Protein AF-A0A371CYY8-F1 (afdb_monomer_lite)

Secondary structure (DSSP, 8-state):
-----------------SS-----HHHHHHHHHHHH--SPPHHHHHHHHHHHHHHHHHHHHHHHHHHHHHHHHHHHHHHHHHHHHHHHHHH-SSS------S-----HHHHHHHHHHHHHHHHHHHHHHS-HHHHHHHHHHHHHHHHHHH-SS-GGGGHHHHHHHHHHHHHHHHHH--S--THHHHHHHHHHHTTS-HHHHHHHHHHHHHHHHHHHHHTSS--------

Foldseek 3Di:
DDDDDDDDDPPPPDDDDPDDPDDPPVVVVVVVVCVVDVDDPPVNVVVVVVVVVVVVVVVVVVVVVVVVVVVVVVVVVVVVVVVVVVCCVVPPPDDDDDDDDDDPPPPPVVVVVVVVVVVVVVVVVVCVCPPPLNVVLVVLVVVLVVQCVVCVPPNVVSVVSVVVSVVSVVVVCVVVPVPDPPVVVVVVVVVVLVPDDPVVNVVVVVVVVVVVVVVVVVVPPDDDDDDDD

Organism: NCBI:txid2498619

Structure (mmCIF, N/CA/C/O backbone):
data_AF-A0A371CYY8-F1
#
_entry.id   AF-A0A371CYY8-F1
#
loop_
_atom_site.group_PDB
_atom_site.id
_atom_site.type_symbol
_atom_site.label_atom_id
_atom_site.label_alt_id
_atom_site.label_comp_id
_atom_site.label_asym_id
_atom_site.label_entity_id
_atom_site.label_seq_id
_atom_site.pdbx_PDB_ins_code
_atom_site.Cartn_x
_atom_site.Cartn_y
_atom_site.Cartn_z
_atom_site.occupancy
_atom_site.B_iso_or_equiv
_atom_site.auth_seq_id
_atom_site.auth_comp_id
_atom_site.auth_asym_id
_atom_site.auth_atom_id
_atom_site.pdbx_PDB_model_num
ATOM 1 N N . MET A 1 1 ? 15.857 -34.984 54.217 1.00 53.41 1 MET A N 1
ATOM 2 C CA . MET A 1 1 ? 14.693 -34.251 53.680 1.00 53.41 1 MET A CA 1
ATOM 3 C C . MET A 1 1 ? 13.498 -35.181 53.782 1.00 53.41 1 MET A C 1
ATOM 5 O O . MET A 1 1 ? 13.541 -36.247 53.184 1.00 53.41 1 MET A O 1
ATOM 9 N N . GLY A 1 2 ? 12.559 -34.869 54.679 1.00 52.47 2 GLY A N 1
ATOM 10 C CA . GLY A 1 2 ? 11.451 -35.740 55.084 1.00 52.47 2 GLY A CA 1
ATOM 11 C C . GLY A 1 2 ? 10.096 -35.253 54.561 1.00 52.47 2 GLY A C 1
ATOM 12 O O . GLY A 1 2 ? 9.926 -34.063 54.313 1.00 52.47 2 GLY A O 1
ATOM 13 N N . ALA A 1 3 ? 9.194 -36.221 54.391 1.00 46.34 3 ALA A N 1
ATOM 14 C CA . ALA A 1 3 ? 7.790 -36.165 53.968 1.00 46.34 3 ALA A CA 1
ATOM 15 C C . ALA A 1 3 ? 6.944 -35.105 54.728 1.00 46.34 3 ALA A C 1
ATOM 17 O O . ALA A 1 3 ? 7.330 -34.677 55.808 1.00 46.34 3 ALA A O 1
ATOM 18 N N . SER A 1 4 ? 5.768 -34.639 54.292 1.00 45.03 4 SER A N 1
ATOM 19 C CA . SER A 1 4 ? 4.639 -35.353 53.678 1.00 45.03 4 SER A CA 1
ATOM 20 C C . SER A 1 4 ? 3.648 -34.349 53.066 1.00 45.03 4 SER A C 1
ATOM 22 O O . SER A 1 4 ? 3.538 -33.221 53.541 1.00 45.03 4 SER A O 1
ATOM 24 N N . GLN A 1 5 ? 2.914 -34.791 52.045 1.00 50.81 5 GLN A N 1
ATOM 25 C CA . GLN A 1 5 ? 1.753 -34.126 51.443 1.00 50.81 5 GLN A CA 1
ATOM 26 C C . GLN A 1 5 ? 0.646 -33.838 52.471 1.00 50.81 5 GLN A C 1
ATOM 28 O O . GLN A 1 5 ? 0.315 -34.705 53.278 1.00 50.81 5 GLN A O 1
ATOM 33 N N . SER A 1 6 ? 0.019 -32.665 52.380 1.00 59.31 6 SER A N 1
ATOM 34 C CA . SER A 1 6 ? -1.231 -32.321 53.063 1.00 59.31 6 SER A CA 1
ATOM 35 C C . SER A 1 6 ? -2.358 -32.172 52.037 1.00 59.31 6 SER A C 1
ATOM 37 O O . SER A 1 6 ? -2.362 -31.259 51.214 1.00 59.31 6 SER A O 1
ATOM 39 N N . SER A 1 7 ? -3.314 -33.099 52.075 1.00 54.66 7 SER A N 1
ATOM 40 C CA . SER A 1 7 ? -4.589 -33.009 51.355 1.00 54.66 7 SER A CA 1
ATOM 41 C C . SER A 1 7 ? -5.520 -32.020 52.075 1.00 54.66 7 SER A C 1
ATOM 43 O O . SER A 1 7 ? -5.547 -32.032 53.308 1.00 54.66 7 SER A O 1
ATOM 45 N N . PRO A 1 8 ? -6.315 -31.196 51.372 1.00 51.94 8 PRO A N 1
ATOM 46 C CA . PRO A 1 8 ? -7.309 -30.350 52.022 1.00 51.94 8 PRO A CA 1
ATOM 47 C C . PRO A 1 8 ? -8.501 -31.205 52.478 1.00 51.94 8 PRO A C 1
ATOM 49 O O . PRO A 1 8 ? -9.217 -31.777 51.657 1.00 51.94 8 PRO A O 1
ATOM 52 N N . GLN A 1 9 ? -8.709 -31.300 53.793 1.00 49.31 9 GLN A N 1
ATOM 53 C CA . GLN A 1 9 ? -9.970 -31.763 54.373 1.00 49.31 9 GLN A CA 1
ATOM 54 C C . GLN A 1 9 ? -11.077 -30.780 53.974 1.00 49.31 9 GLN A C 1
ATOM 56 O O . GLN A 1 9 ? -11.006 -29.590 54.275 1.00 49.31 9 GLN A O 1
ATOM 61 N N . GLN A 1 10 ? -12.088 -31.282 53.270 1.00 53.41 10 GLN A N 1
ATOM 62 C CA . GLN A 1 10 ? -13.348 -30.582 53.061 1.00 53.41 10 GLN A CA 1
ATOM 63 C C . GLN A 1 10 ? -14.126 -30.614 54.382 1.00 53.41 10 GLN A C 1
ATOM 65 O O . GLN A 1 10 ? -14.722 -31.631 54.727 1.00 53.41 10 GLN A O 1
ATOM 70 N N . ASP A 1 11 ? -14.100 -29.514 55.132 1.00 55.66 11 ASP A N 1
ATOM 71 C CA . ASP A 1 11 ? -15.058 -29.281 56.213 1.00 55.66 11 ASP A CA 1
ATOM 72 C C . ASP A 1 11 ? -16.416 -28.926 55.590 1.00 55.66 11 ASP A C 1
ATOM 74 O O . ASP A 1 11 ? -16.719 -27.761 55.320 1.00 55.66 11 ASP A O 1
ATOM 78 N N . GLU A 1 12 ? -17.249 -29.934 55.338 1.00 65.69 12 GLU A N 1
ATOM 79 C CA . GLU A 1 12 ? -18.658 -29.726 55.010 1.00 65.69 12 GLU A CA 1
ATOM 80 C C . GLU A 1 12 ? -19.410 -29.337 56.294 1.00 65.69 12 GLU A C 1
ATOM 82 O O . GLU A 1 12 ? -19.893 -30.173 57.059 1.00 65.69 12 GLU A O 1
ATOM 87 N N . LYS A 1 13 ? -19.463 -28.032 56.581 1.00 62.41 13 LYS A N 1
ATOM 88 C CA . LYS A 1 13 ? -20.271 -27.485 57.678 1.00 62.41 13 LYS A CA 1
ATOM 89 C C . LYS A 1 13 ? -21.754 -27.556 57.320 1.00 62.41 13 LYS A C 1
ATOM 91 O O . LYS A 1 13 ? -22.315 -26.613 56.766 1.00 62.41 13 LYS A O 1
ATOM 96 N N . VAL A 1 14 ? -22.394 -28.663 57.682 1.00 57.59 14 VAL A N 1
ATOM 97 C CA . VAL A 1 14 ? -23.854 -28.791 57.672 1.00 57.59 14 VAL A CA 1
ATOM 98 C C . VAL A 1 14 ? -24.410 -28.054 58.892 1.00 57.59 14 VAL A C 1
ATOM 100 O O . VAL A 1 14 ? -24.335 -28.538 60.019 1.00 57.59 14 VAL A O 1
ATOM 103 N N . PHE A 1 15 ? -24.943 -26.851 58.680 1.00 66.62 15 PHE A N 1
ATOM 104 C CA . PHE A 1 15 ? -25.689 -26.126 59.707 1.00 66.62 15 PHE A CA 1
ATOM 105 C C . PHE A 1 15 ? -27.120 -26.665 59.764 1.00 66.62 15 PHE A C 1
ATOM 107 O O . PHE A 1 15 ? -27.926 -26.394 58.875 1.00 66.62 15 PHE A O 1
ATOM 114 N N . VAL A 1 16 ? -27.434 -27.421 60.815 1.00 69.12 16 VAL A N 1
ATOM 115 C CA . VAL A 1 16 ? -28.812 -27.794 61.151 1.00 69.12 16 VAL A CA 1
ATOM 116 C C . VAL A 1 16 ? -29.368 -26.703 62.073 1.00 69.12 16 VAL A C 1
ATOM 118 O O . VAL A 1 16 ? -28.784 -26.469 63.131 1.00 69.12 16 VAL A O 1
ATOM 121 N N . PRO A 1 17 ? -30.437 -25.981 61.697 1.00 66.44 17 PRO A N 1
ATOM 122 C CA . PRO A 1 17 ? -31.058 -25.023 62.602 1.00 66.44 17 PRO A CA 1
ATOM 123 C C . PRO A 1 17 ? -31.767 -25.764 63.746 1.00 66.44 17 PRO A C 1
ATOM 125 O O . PRO A 1 17 ? -32.609 -26.623 63.505 1.00 66.44 17 PRO A O 1
ATOM 128 N N . ASP A 1 18 ? -31.448 -25.398 64.990 1.00 64.38 18 ASP A N 1
ATOM 129 C CA . ASP A 1 18 ? -31.993 -25.978 66.236 1.00 64.38 18 ASP A CA 1
ATOM 130 C C . ASP A 1 18 ? -33.425 -25.491 66.569 1.00 64.38 18 ASP A C 1
ATOM 132 O O . ASP A 1 18 ? -33.927 -25.664 67.681 1.00 64.38 18 ASP A O 1
ATOM 136 N N . THR A 1 19 ? -34.105 -24.844 65.618 1.00 71.19 19 THR A N 1
ATOM 137 C CA . THR A 1 19 ? -35.468 -24.335 65.784 1.00 71.19 19 THR A CA 1
ATOM 138 C C . THR A 1 19 ? -36.439 -25.129 64.922 1.00 71.19 19 THR A C 1
ATOM 140 O O . THR A 1 19 ? -36.297 -25.222 63.703 1.00 71.19 19 THR A O 1
ATOM 143 N N . SER A 1 20 ? -37.468 -25.696 65.554 1.00 69.38 20 SER A N 1
ATOM 144 C CA . SER A 1 20 ? -38.595 -26.308 64.853 1.00 69.38 20 SER A CA 1
ATOM 145 C C . SER A 1 20 ? -39.341 -25.224 64.071 1.00 69.38 20 SER A C 1
ATOM 147 O O . SER A 1 20 ? -40.144 -24.473 64.630 1.00 69.38 20 SER A O 1
ATOM 149 N N . LEU A 1 21 ? -39.038 -25.101 62.780 1.00 69.25 21 LEU A N 1
ATOM 150 C CA . LEU A 1 21 ? -39.729 -24.199 61.867 1.00 69.25 21 LEU A CA 1
ATOM 151 C C . LEU A 1 21 ? -41.151 -24.731 61.639 1.00 69.25 21 LEU A C 1
ATOM 153 O O . LEU A 1 21 ? -41.388 -25.578 60.781 1.00 69.25 21 LEU A O 1
ATOM 157 N N . HIS A 1 22 ? -42.100 -24.259 62.443 1.00 75.12 22 HIS A N 1
ATOM 158 C CA . HIS A 1 22 ? -43.521 -24.468 62.192 1.00 75.12 22 HIS A CA 1
ATOM 159 C C . HIS A 1 22 ? -43.960 -23.500 61.096 1.00 75.12 22 HIS A C 1
ATOM 161 O O . HIS A 1 22 ? -44.162 -22.311 61.342 1.00 75.12 22 HIS A O 1
ATOM 167 N N . PHE A 1 23 ? -44.071 -24.004 59.872 1.00 79.00 23 PHE A N 1
ATOM 168 C CA . PHE A 1 23 ? -44.691 -23.263 58.781 1.00 79.00 23 PHE A CA 1
ATOM 169 C C . PHE A 1 23 ? -46.207 -23.256 58.982 1.00 79.00 23 PHE A C 1
ATOM 171 O O . PHE A 1 23 ? -46.784 -24.261 59.401 1.00 79.00 23 PHE A O 1
ATOM 178 N N . SER A 1 24 ? -46.854 -22.120 58.715 1.00 85.75 24 SER A N 1
ATOM 179 C CA . SER A 1 24 ? -48.313 -22.060 58.710 1.00 85.75 24 SER A CA 1
ATOM 180 C C . SER A 1 24 ? -48.859 -22.991 57.629 1.00 85.75 24 SER A C 1
ATOM 182 O O . SER A 1 24 ? -48.297 -23.094 56.538 1.00 85.75 24 SER A O 1
ATOM 184 N N . GLU A 1 25 ? -49.966 -23.662 57.938 1.00 83.31 25 GLU A N 1
ATOM 185 C CA . GLU A 1 25 ? -50.635 -24.603 57.034 1.00 83.31 25 GLU A CA 1
ATOM 186 C C . GLU A 1 25 ? -50.968 -23.949 55.683 1.00 83.31 25 GLU A C 1
ATOM 188 O O . GLU A 1 25 ? -50.790 -24.570 54.643 1.00 83.31 25 GLU A O 1
ATOM 193 N N . ASP A 1 26 ? -51.295 -22.653 55.674 1.00 79.00 26 ASP A N 1
ATOM 194 C CA . ASP A 1 26 ? -51.505 -21.868 54.451 1.00 79.00 26 ASP A CA 1
ATOM 195 C C . ASP A 1 26 ? -50.264 -21.771 53.551 1.00 79.00 26 ASP A C 1
ATOM 197 O O . ASP A 1 26 ? -50.379 -21.861 52.331 1.00 79.00 26 ASP A O 1
ATOM 201 N N . VAL A 1 27 ? -49.064 -21.611 54.121 1.00 82.38 27 VAL A N 1
ATOM 202 C CA . VAL A 1 27 ? -47.815 -21.547 53.340 1.00 82.38 27 VAL A CA 1
ATOM 203 C C . VAL A 1 27 ? -47.461 -22.928 52.800 1.00 82.38 27 VAL A C 1
ATOM 205 O O . VAL A 1 27 ? -47.013 -23.051 51.660 1.00 82.38 27 VAL A O 1
ATOM 208 N N . VAL A 1 28 ? -47.700 -23.973 53.596 1.00 86.88 28 VAL A N 1
ATOM 209 C CA . VAL A 1 28 ? -47.520 -25.364 53.166 1.00 86.88 28 VAL A CA 1
ATOM 210 C C . VAL A 1 28 ? -48.483 -25.697 52.023 1.00 86.88 28 VAL A C 1
ATOM 212 O O . VAL A 1 28 ? -48.041 -26.240 51.015 1.00 86.88 28 VAL A O 1
ATOM 215 N N . ASN A 1 29 ? -49.752 -25.298 52.121 1.00 81.31 29 ASN A N 1
ATOM 216 C CA . ASN A 1 29 ? -50.755 -25.498 51.073 1.00 81.31 29 ASN A CA 1
ATOM 217 C C . ASN A 1 29 ? -50.393 -24.740 49.789 1.00 81.31 29 ASN A C 1
ATOM 219 O O . ASN A 1 29 ? -50.390 -25.338 48.719 1.00 81.31 29 ASN A O 1
ATOM 223 N N . GLN A 1 30 ? -49.958 -23.479 49.889 1.00 77.31 30 GLN A N 1
ATOM 224 C CA . GLN A 1 30 ? -49.467 -22.726 48.728 1.00 77.31 30 GLN A CA 1
ATOM 225 C C . GLN A 1 30 ? -48.270 -23.416 48.056 1.00 77.31 30 GLN A C 1
ATOM 227 O O . GLN A 1 30 ? -48.219 -23.515 46.833 1.00 77.31 30 GLN A O 1
ATOM 232 N N . LEU A 1 31 ? -47.306 -23.923 48.829 1.00 76.19 31 LEU A N 1
ATOM 233 C CA . LEU A 1 31 ? -46.146 -24.647 48.294 1.00 76.19 31 LEU A CA 1
ATOM 234 C C . LEU A 1 31 ? -46.538 -25.978 47.630 1.00 76.19 31 LEU A C 1
ATOM 236 O O . LEU A 1 31 ? -45.951 -26.326 46.606 1.00 76.19 31 LEU A O 1
ATOM 240 N N . VAL A 1 32 ? -47.516 -26.703 48.184 1.00 80.88 32 VAL A N 1
ATOM 241 C CA . VAL A 1 32 ? -48.058 -27.947 47.608 1.00 80.88 32 VAL A CA 1
ATOM 242 C C . VAL A 1 32 ? -48.809 -27.658 46.306 1.00 80.88 32 VAL A C 1
ATOM 244 O O . VAL A 1 32 ? -48.556 -28.319 45.298 1.00 80.88 32 VAL A O 1
ATOM 247 N N . ASP A 1 33 ? -49.634 -26.612 46.271 1.00 73.75 33 ASP A N 1
ATOM 248 C CA . ASP A 1 33 ? -50.329 -26.168 45.059 1.00 73.75 33 ASP A CA 1
ATOM 249 C C . ASP A 1 33 ? -49.321 -25.756 43.966 1.00 73.75 33 ASP A C 1
ATOM 251 O O . ASP A 1 33 ? -49.434 -26.177 42.812 1.00 73.75 33 ASP A O 1
ATOM 255 N N . HIS A 1 34 ? -48.253 -25.039 44.337 1.00 66.12 34 HIS A N 1
ATOM 256 C CA . HIS A 1 34 ? -47.147 -24.682 43.439 1.00 66.12 34 HIS A CA 1
ATOM 257 C C . HIS A 1 34 ? -46.268 -25.871 43.006 1.00 66.12 34 HIS A C 1
ATOM 259 O O . HIS A 1 34 ? -45.620 -25.785 41.967 1.00 66.12 34 HIS A O 1
ATOM 265 N N . GLN A 1 35 ? -46.220 -26.977 43.756 1.00 69.94 35 GLN A N 1
ATOM 266 C CA . GLN A 1 35 ? -45.529 -28.202 43.325 1.00 69.94 35 GLN A CA 1
ATOM 267 C C . GLN A 1 35 ? -46.327 -28.986 42.279 1.00 69.94 35 GLN A C 1
ATOM 269 O O . GLN A 1 35 ? -45.735 -29.679 41.452 1.00 69.94 35 GLN A O 1
ATOM 274 N N . THR A 1 36 ? -47.658 -28.885 42.306 1.00 68.50 36 THR A N 1
ATOM 275 C CA . THR A 1 36 ? -48.535 -29.582 41.350 1.00 68.50 36 THR A CA 1
ATOM 276 C C . THR A 1 36 ? -48.700 -28.840 40.022 1.00 68.50 36 THR A C 1
ATOM 278 O O . THR A 1 36 ? -48.974 -29.479 39.006 1.00 68.50 36 THR A O 1
ATOM 281 N N . SER A 1 37 ? -48.464 -27.522 39.998 1.00 60.16 37 SER A N 1
ATOM 282 C CA . SER A 1 37 ? -48.421 -26.713 38.776 1.00 60.16 37 SER A CA 1
ATOM 283 C C . SER A 1 37 ? -46.985 -26.256 38.474 1.00 60.16 37 SER A C 1
ATOM 285 O O . SER A 1 37 ? -46.482 -25.348 39.135 1.00 60.16 37 SER A O 1
ATOM 287 N N . PRO A 1 38 ? -46.300 -26.834 37.468 1.00 63.41 38 PRO A N 1
ATOM 288 C CA . PRO A 1 38 ? -44.926 -26.462 37.113 1.00 63.41 38 PRO A CA 1
ATOM 289 C C . PRO A 1 38 ? -44.806 -25.070 36.463 1.00 63.41 38 PRO A C 1
ATOM 291 O O . PRO A 1 38 ? -43.708 -24.668 36.075 1.00 63.41 38 PRO A O 1
ATOM 294 N N . GLU A 1 39 ? -45.910 -24.335 36.304 1.00 68.75 39 GLU A N 1
ATOM 295 C CA . GLU A 1 39 ? -45.933 -23.050 35.616 1.00 68.75 39 GLU A CA 1
ATOM 296 C C . GLU A 1 39 ? -45.653 -21.898 36.589 1.00 68.75 39 GLU A C 1
ATOM 298 O O . GLU A 1 39 ? -46.360 -21.678 37.575 1.00 68.75 39 GLU A O 1
ATOM 303 N N . ILE A 1 40 ? -44.577 -21.157 36.316 1.00 72.69 40 ILE A N 1
ATOM 304 C CA . ILE A 1 40 ? -44.217 -19.955 37.067 1.00 72.69 40 ILE A CA 1
ATOM 305 C C . ILE A 1 40 ? -45.373 -18.951 36.918 1.00 72.69 40 ILE A C 1
ATOM 307 O O . ILE A 1 40 ? -45.723 -18.610 35.787 1.00 72.69 40 ILE A O 1
ATOM 311 N N . PRO A 1 41 ? -45.964 -18.433 38.012 1.00 80.31 41 PRO A N 1
ATOM 312 C CA . PRO A 1 41 ? -47.035 -17.449 37.908 1.00 80.31 41 PRO A CA 1
ATOM 313 C C . PRO A 1 41 ? -46.546 -16.220 37.131 1.00 80.31 41 PRO A C 1
ATOM 315 O O . PRO A 1 41 ? -45.448 -15.717 37.378 1.00 80.31 41 PRO A O 1
ATOM 318 N N . HIS A 1 42 ? -47.365 -15.727 36.200 1.00 85.38 42 HIS A N 1
ATOM 319 C CA . HIS A 1 42 ? -47.004 -14.673 35.241 1.00 85.38 42 HIS A CA 1
ATOM 320 C C . HIS A 1 42 ? -46.373 -13.426 35.892 1.00 85.38 42 HIS A C 1
ATOM 322 O O . HIS A 1 42 ? -45.401 -12.876 35.382 1.00 85.38 42 HIS A O 1
ATOM 328 N N . GLU A 1 43 ? -46.859 -13.008 37.062 1.00 85.25 43 GLU A N 1
ATOM 329 C CA . GLU A 1 43 ? -46.299 -11.881 37.821 1.00 85.25 43 GLU A CA 1
ATOM 330 C C . GLU A 1 43 ? -44.834 -12.111 38.241 1.00 85.25 43 GLU A C 1
ATOM 332 O O . GLU A 1 43 ? -43.985 -11.222 38.135 1.00 85.25 43 GLU A O 1
ATOM 337 N N . ARG A 1 44 ? -44.495 -13.342 38.639 1.00 85.00 44 ARG A N 1
ATOM 338 C CA . ARG A 1 44 ? -43.120 -13.728 38.971 1.00 85.00 44 ARG A CA 1
ATOM 339 C C . ARG A 1 44 ? -42.232 -13.742 37.728 1.00 85.00 44 ARG A C 1
ATOM 341 O O . ARG A 1 44 ? -41.079 -13.336 37.805 1.00 85.00 44 ARG A O 1
ATOM 348 N N . GLN A 1 45 ? -42.766 -14.141 36.577 1.00 91.00 45 GLN A N 1
ATOM 349 C CA . GLN A 1 45 ? -42.016 -14.085 35.322 1.00 91.00 45 GLN A CA 1
ATOM 350 C C . GLN A 1 45 ? -41.682 -12.638 34.930 1.00 91.00 45 GLN A C 1
ATOM 352 O O . GLN A 1 45 ? -40.538 -12.344 34.594 1.00 91.00 45 GLN A O 1
ATOM 357 N N . LEU A 1 46 ? -42.636 -11.708 35.061 1.00 93.44 46 LEU A N 1
ATOM 358 C CA . LEU A 1 46 ? -42.407 -10.289 34.760 1.00 93.44 46 LEU A CA 1
ATOM 359 C C . LEU A 1 46 ? -41.345 -9.653 35.665 1.00 93.44 46 LEU A C 1
ATOM 361 O O . LEU A 1 46 ? -40.519 -8.870 35.192 1.00 93.44 46 LEU A O 1
ATOM 365 N N . THR A 1 47 ? -41.351 -9.984 36.958 1.00 94.56 47 THR A N 1
ATOM 366 C CA . THR A 1 47 ? -40.342 -9.476 37.905 1.00 94.56 47 THR A CA 1
ATOM 367 C C . THR A 1 47 ? -38.948 -10.023 37.594 1.00 94.56 47 THR A C 1
ATOM 369 O O . THR A 1 47 ? -37.976 -9.264 37.608 1.00 94.56 47 THR A O 1
ATOM 372 N N . ILE A 1 48 ? -38.846 -11.306 37.233 1.00 94.75 48 ILE A N 1
ATOM 373 C CA . ILE A 1 48 ? -37.593 -11.928 36.787 1.00 94.75 48 ILE A CA 1
ATOM 374 C C . ILE A 1 48 ? -37.098 -11.271 35.494 1.00 94.75 48 ILE A C 1
ATOM 376 O O . ILE A 1 48 ? -35.941 -10.857 35.431 1.00 94.75 48 ILE A O 1
ATOM 380 N N . ASP A 1 49 ? -37.960 -11.102 34.492 1.00 96.06 49 ASP A N 1
ATOM 381 C CA . ASP A 1 49 ? -37.598 -10.484 33.215 1.00 96.06 49 ASP A CA 1
ATOM 382 C C . ASP A 1 49 ? -37.142 -9.028 33.392 1.00 96.06 49 ASP A C 1
ATOM 384 O O . ASP A 1 49 ? -36.178 -8.594 32.757 1.00 96.06 49 ASP A O 1
ATOM 388 N N . ALA A 1 50 ? -37.793 -8.268 34.277 1.00 96.56 50 ALA A N 1
ATOM 389 C CA . ALA A 1 50 ? -37.387 -6.905 34.611 1.00 96.56 50 ALA A CA 1
ATOM 390 C C . ALA A 1 50 ? -35.992 -6.872 35.256 1.00 96.56 50 ALA A C 1
ATOM 392 O O . ALA A 1 50 ? -35.139 -6.086 34.838 1.00 96.56 50 ALA A O 1
ATOM 393 N N . HIS A 1 51 ? -35.728 -7.768 36.211 1.00 97.19 51 HIS A N 1
ATOM 394 C CA . HIS A 1 51 ? -34.420 -7.889 36.852 1.00 97.19 51 HIS A CA 1
ATOM 395 C C . HIS A 1 51 ? -33.327 -8.327 35.861 1.00 97.19 51 HIS A C 1
ATOM 397 O O . HIS A 1 51 ? -32.222 -7.781 35.866 1.00 97.19 51 HIS A O 1
ATOM 403 N N . ILE A 1 52 ? -33.635 -9.269 34.963 1.00 97.44 52 ILE A N 1
ATOM 404 C CA . ILE A 1 52 ? -32.720 -9.704 33.901 1.00 97.44 52 ILE A CA 1
ATOM 405 C C . ILE A 1 52 ? -32.387 -8.527 32.980 1.00 97.44 52 ILE A C 1
ATOM 407 O O . ILE A 1 52 ? -31.211 -8.264 32.737 1.00 97.44 52 ILE A O 1
ATOM 411 N N . ARG A 1 53 ? -33.391 -7.772 32.514 1.00 97.56 53 ARG A N 1
ATOM 412 C CA . ARG A 1 53 ? -33.176 -6.584 31.670 1.00 97.56 53 ARG A CA 1
ATOM 413 C C . ARG A 1 53 ? -32.318 -5.535 32.372 1.00 97.56 53 ARG A C 1
ATOM 415 O O . ARG A 1 53 ? -31.392 -5.018 31.755 1.00 97.56 53 ARG A O 1
ATOM 422 N N . GLN A 1 54 ? -32.575 -5.262 33.650 1.00 98.06 54 GLN A N 1
ATOM 423 C CA . GLN A 1 54 ? -31.784 -4.314 34.437 1.00 98.06 54 GLN A CA 1
ATOM 424 C C . GLN A 1 54 ? -30.317 -4.753 34.549 1.00 98.06 54 GLN A C 1
ATOM 426 O O . GLN A 1 54 ? -29.404 -3.945 34.354 1.00 98.06 54 GLN A O 1
ATOM 431 N N . ARG A 1 55 ? -30.074 -6.038 34.830 1.00 98.06 55 ARG A N 1
ATOM 432 C CA . ARG A 1 55 ? -28.715 -6.580 34.909 1.00 98.06 55 ARG A CA 1
ATOM 433 C C . ARG A 1 55 ? -28.007 -6.500 33.562 1.00 98.06 55 ARG A C 1
ATOM 435 O O . ARG A 1 55 ? -26.877 -6.034 33.515 1.00 98.06 55 ARG A O 1
ATOM 442 N N . ILE A 1 56 ? -28.684 -6.871 32.476 1.00 98.31 56 ILE A N 1
ATOM 443 C CA . ILE A 1 56 ? -28.140 -6.756 31.117 1.00 98.31 56 ILE A CA 1
ATOM 444 C C . ILE A 1 56 ? -27.774 -5.303 30.805 1.00 98.31 56 ILE A C 1
ATOM 446 O O . ILE A 1 56 ? -26.686 -5.054 30.308 1.00 98.31 56 ILE A O 1
ATOM 450 N N . GLN A 1 57 ? -28.635 -4.335 31.126 1.00 97.94 57 GLN A N 1
ATOM 451 C CA . GLN A 1 57 ? -28.348 -2.915 30.890 1.00 97.94 57 GLN A CA 1
ATOM 452 C C . GLN A 1 57 ? -27.134 -2.428 31.685 1.00 97.94 57 GLN A C 1
ATOM 454 O O . GLN A 1 57 ? -26.307 -1.688 31.157 1.00 97.94 57 GLN A O 1
ATOM 459 N N . THR A 1 58 ? -27.004 -2.877 32.933 1.00 98.25 58 THR A N 1
ATOM 460 C CA . THR A 1 58 ? -25.868 -2.520 33.788 1.00 98.25 58 THR A CA 1
ATOM 461 C C . THR A 1 58 ? -24.572 -3.109 33.231 1.00 98.25 58 THR A C 1
ATOM 463 O O . THR A 1 58 ? -23.600 -2.377 33.054 1.00 98.25 58 THR A O 1
ATOM 466 N N . GLU A 1 59 ? -24.567 -4.392 32.862 1.00 98.12 59 GLU A N 1
ATOM 467 C CA . GLU A 1 59 ? -23.396 -5.035 32.253 1.00 98.12 59 GLU A CA 1
ATOM 468 C C . GLU A 1 59 ? -23.055 -4.434 30.880 1.00 98.12 59 GLU A C 1
ATOM 470 O O . GLU A 1 59 ? -21.885 -4.210 30.590 1.00 98.12 59 GLU A O 1
ATOM 475 N N . LEU A 1 60 ? -24.048 -4.084 30.054 1.00 98.31 60 LEU A N 1
ATOM 476 C CA . LEU A 1 60 ? -23.816 -3.394 28.780 1.00 98.31 60 LEU A CA 1
ATOM 477 C C . LEU A 1 60 ? -23.157 -2.028 28.984 1.00 98.31 60 LEU A C 1
ATOM 479 O O . LEU A 1 60 ? -22.193 -1.712 28.291 1.00 98.31 60 LEU A O 1
ATOM 483 N N . SER A 1 61 ? -23.644 -1.233 29.942 1.00 97.62 61 SER A N 1
ATOM 484 C CA . SER A 1 61 ? -23.043 0.070 30.248 1.00 97.62 61 SER A CA 1
ATOM 485 C C . SER A 1 61 ? -21.597 -0.073 30.731 1.00 97.62 61 SER A C 1
ATOM 487 O O . SER A 1 61 ? -20.719 0.673 30.302 1.00 97.62 61 SER A O 1
ATOM 489 N N . ARG A 1 62 ? -21.323 -1.097 31.547 1.00 98.06 62 ARG A N 1
ATOM 490 C CA . ARG A 1 62 ? -19.976 -1.420 32.011 1.00 98.06 62 ARG A CA 1
ATOM 491 C C . ARG A 1 62 ? -19.058 -1.806 30.848 1.00 98.06 62 ARG A C 1
ATOM 493 O O . ARG A 1 62 ? -17.970 -1.247 30.742 1.00 98.06 62 ARG A O 1
ATOM 500 N N . LEU A 1 63 ? -19.494 -2.699 29.959 1.00 98.12 63 LEU A N 1
ATOM 501 C CA . LEU A 1 63 ? -18.701 -3.111 28.796 1.00 98.12 63 LEU A CA 1
ATOM 502 C C . LEU A 1 63 ? -18.385 -1.935 27.870 1.00 98.12 63 LEU A C 1
ATOM 504 O O . LEU A 1 63 ? -17.252 -1.815 27.425 1.00 98.12 63 LEU A O 1
ATOM 508 N N . GLN A 1 64 ? -19.335 -1.024 27.644 1.00 98.00 64 GLN A N 1
ATOM 509 C CA . GLN A 1 64 ? -19.084 0.185 26.852 1.00 98.00 64 GLN A CA 1
ATOM 510 C C . GLN A 1 64 ? -17.982 1.061 27.465 1.00 98.00 64 GLN A C 1
ATOM 512 O O . GLN A 1 64 ? -17.114 1.545 26.745 1.00 98.00 64 GLN A O 1
ATOM 517 N N . THR A 1 65 ? -17.971 1.231 28.793 1.00 98.12 65 THR A N 1
ATOM 518 C CA . THR A 1 65 ? -16.897 1.986 29.464 1.00 98.12 65 THR A CA 1
ATOM 519 C C . THR A 1 65 ? -15.543 1.276 29.409 1.00 98.12 65 THR A C 1
ATOM 521 O O . THR A 1 65 ? -14.511 1.932 29.278 1.00 98.12 65 THR A O 1
ATOM 524 N N . GLU A 1 66 ? -15.528 -0.058 29.485 1.00 98.12 66 GLU A N 1
ATOM 525 C CA . GLU A 1 66 ? -14.303 -0.848 29.349 1.00 98.12 66 GLU A CA 1
ATOM 526 C C . GLU A 1 66 ? -13.763 -0.791 27.908 1.00 98.12 66 GLU A C 1
ATOM 528 O O . GLU A 1 66 ? -12.556 -0.631 27.728 1.00 98.12 66 GLU A O 1
ATOM 533 N N . GLU A 1 67 ? -14.632 -0.842 26.890 1.00 97.81 67 GLU A N 1
ATOM 534 C CA . GLU A 1 67 ? -14.249 -0.682 25.481 1.00 97.81 67 GLU A CA 1
ATOM 535 C C . GLU A 1 67 ? -13.655 0.698 25.198 1.00 97.81 67 GLU A C 1
ATOM 537 O O . GLU A 1 67 ? -12.613 0.780 24.550 1.00 97.81 67 GLU A O 1
ATOM 542 N N . GLU A 1 68 ? -14.270 1.769 25.706 1.00 97.88 68 GLU A N 1
ATOM 543 C CA . GLU A 1 68 ? -13.743 3.127 25.532 1.00 97.88 68 GLU A CA 1
ATOM 544 C C . GLU A 1 68 ? -12.359 3.265 26.176 1.00 97.88 68 GLU A C 1
ATOM 546 O O . GLU A 1 68 ? -11.418 3.740 25.547 1.00 97.88 68 GLU A O 1
ATOM 551 N N . ARG A 1 69 ? -12.183 2.723 27.389 1.00 97.94 69 ARG A N 1
ATOM 552 C CA . ARG A 1 69 ? -10.883 2.710 28.074 1.00 97.94 69 ARG A CA 1
ATOM 553 C C . ARG A 1 69 ? -9.808 1.984 27.261 1.00 97.94 69 ARG A C 1
ATOM 555 O O . ARG A 1 69 ? -8.665 2.433 27.215 1.00 97.94 69 ARG A O 1
ATOM 562 N N . VAL A 1 70 ? -10.160 0.853 26.649 1.00 98.12 70 VAL A N 1
ATOM 563 C CA . VAL A 1 70 ? -9.241 0.083 25.798 1.00 98.12 70 VAL A CA 1
ATOM 564 C C . VAL A 1 70 ? -8.924 0.846 24.513 1.00 98.12 70 VAL A C 1
ATOM 566 O O . VAL A 1 70 ? -7.768 0.856 24.098 1.00 98.12 70 VAL A O 1
ATOM 569 N N . ARG A 1 71 ? -9.904 1.522 23.902 1.00 97.88 71 ARG A N 1
ATOM 570 C CA . ARG A 1 71 ? -9.672 2.376 22.727 1.00 97.88 71 ARG A CA 1
ATOM 571 C C . ARG A 1 71 ? -8.711 3.514 23.038 1.00 97.88 71 ARG A C 1
ATOM 573 O O . ARG A 1 71 ? -7.722 3.652 22.329 1.00 97.88 71 ARG A O 1
ATOM 580 N N . GLU A 1 72 ? -8.929 4.243 24.130 1.00 97.94 72 GLU A N 1
ATOM 581 C CA . GLU A 1 72 ? -8.020 5.308 24.568 1.00 97.94 72 GLU A CA 1
ATOM 582 C C . GLU A 1 72 ? -6.601 4.784 24.847 1.00 97.94 72 GLU A C 1
ATOM 584 O O . GLU A 1 72 ? -5.607 5.453 24.562 1.00 97.94 72 GLU A O 1
ATOM 589 N N . GLU A 1 73 ? -6.476 3.583 25.422 1.00 97.75 73 GLU A N 1
ATOM 590 C CA . GLU A 1 73 ? -5.178 2.948 25.666 1.00 97.75 73 GLU A CA 1
ATOM 591 C C . GLU A 1 73 ? -4.468 2.580 24.356 1.00 97.75 73 GLU A C 1
ATOM 593 O O . GLU A 1 73 ? -3.267 2.824 24.229 1.00 97.75 73 GLU A O 1
ATOM 598 N N . ILE A 1 74 ? -5.207 2.056 23.374 1.00 97.12 74 ILE A N 1
ATOM 599 C CA . ILE A 1 74 ? -4.694 1.747 22.034 1.00 97.12 74 ILE A CA 1
ATOM 600 C C . ILE A 1 74 ? -4.264 3.025 21.311 1.00 97.12 74 ILE A C 1
ATOM 602 O O . ILE A 1 74 ? -3.164 3.060 20.766 1.00 97.12 74 ILE A O 1
ATOM 606 N N . GLU A 1 75 ? -5.085 4.077 21.325 1.00 96.69 75 GLU A N 1
ATOM 607 C CA . GLU A 1 75 ? -4.757 5.366 20.706 1.00 96.69 75 GLU A CA 1
ATOM 608 C C . GLU A 1 75 ? -3.498 5.966 21.332 1.00 96.69 75 GLU A C 1
ATOM 610 O O . GLU A 1 75 ? -2.553 6.298 20.620 1.00 96.69 75 GLU A O 1
ATOM 615 N N . ARG A 1 76 ? -3.409 5.983 22.667 1.00 96.50 76 ARG A N 1
ATOM 616 C CA . ARG A 1 76 ? -2.212 6.448 23.380 1.00 96.50 76 ARG A CA 1
ATOM 617 C C . ARG A 1 76 ? -0.977 5.601 23.059 1.00 96.50 76 ARG A C 1
ATOM 619 O O . ARG A 1 76 ? 0.128 6.137 22.967 1.00 96.50 76 ARG A O 1
ATOM 626 N N . ALA A 1 77 ? -1.135 4.284 22.923 1.00 95.25 77 ALA A N 1
ATOM 627 C CA . ALA A 1 77 ? -0.042 3.388 22.559 1.00 95.25 77 ALA A CA 1
ATOM 628 C C . ALA A 1 77 ? 0.433 3.625 21.118 1.00 95.25 77 ALA A C 1
ATOM 630 O O . ALA A 1 77 ? 1.639 3.650 20.888 1.00 95.25 77 ALA A O 1
ATOM 631 N N . LEU A 1 78 ? -0.490 3.852 20.180 1.00 94.62 78 LEU A N 1
ATOM 632 C CA . LEU A 1 78 ? -0.189 4.192 18.788 1.00 94.62 78 LEU A CA 1
ATOM 633 C C . LEU A 1 78 ? 0.472 5.564 18.666 1.00 94.62 78 LEU A C 1
ATOM 635 O O . LEU A 1 78 ? 1.454 5.698 17.948 1.00 94.62 78 LEU A O 1
ATOM 639 N N . GLU A 1 79 ? -0.012 6.578 19.384 1.00 93.69 79 GLU A N 1
ATOM 640 C CA . GLU A 1 79 ? 0.624 7.898 19.415 1.00 93.69 79 GLU A CA 1
ATOM 641 C C . GLU A 1 79 ? 2.051 7.808 19.950 1.00 93.69 79 GLU A C 1
ATOM 643 O O . GLU A 1 79 ? 2.973 8.381 19.370 1.00 93.69 79 GLU A O 1
ATOM 648 N N . LYS A 1 80 ? 2.251 7.053 21.035 1.00 94.69 80 LYS A N 1
ATOM 649 C CA . LYS A 1 80 ? 3.578 6.830 21.601 1.00 94.69 80 LYS A CA 1
ATOM 650 C C . LYS A 1 80 ? 4.483 6.066 20.636 1.00 94.69 80 LYS A C 1
ATOM 652 O O . LYS A 1 80 ? 5.617 6.484 20.451 1.00 94.69 80 LYS A O 1
ATOM 657 N N . GLU A 1 81 ? 3.998 4.990 20.014 1.00 91.31 81 GLU A N 1
ATOM 658 C CA . GLU A 1 81 ? 4.769 4.226 19.026 1.00 91.31 81 GLU A CA 1
ATOM 659 C C . GLU A 1 81 ? 5.111 5.083 17.813 1.00 91.31 81 GLU A C 1
ATOM 661 O O . GLU A 1 81 ? 6.255 5.071 17.381 1.00 91.31 81 GLU A O 1
ATOM 666 N N . ASN A 1 82 ? 4.181 5.905 17.329 1.00 88.19 82 ASN A N 1
ATOM 667 C CA . ASN A 1 82 ? 4.443 6.835 16.242 1.00 88.19 82 ASN A CA 1
ATOM 668 C C . ASN A 1 82 ? 5.502 7.874 16.642 1.00 88.19 82 ASN A C 1
ATOM 670 O O . ASN A 1 82 ? 6.438 8.109 15.890 1.00 88.19 82 ASN A O 1
ATOM 674 N N . LEU A 1 83 ? 5.429 8.454 17.846 1.00 89.31 83 LEU A N 1
ATOM 675 C CA . LEU A 1 83 ? 6.457 9.374 18.347 1.00 89.31 83 LEU A CA 1
ATOM 676 C C . LEU A 1 83 ? 7.817 8.691 18.548 1.00 89.31 83 LEU A C 1
ATOM 678 O O . LEU A 1 83 ? 8.844 9.288 18.232 1.00 89.31 83 LEU A O 1
ATOM 682 N N . ASP A 1 84 ? 7.841 7.464 19.068 1.00 85.44 84 ASP A N 1
ATOM 683 C CA . ASP A 1 84 ? 9.061 6.677 19.262 1.00 85.44 84 ASP A CA 1
ATOM 684 C C . ASP A 1 84 ? 9.658 6.259 17.907 1.00 85.44 84 ASP A C 1
ATOM 686 O O . ASP A 1 84 ? 10.874 6.310 17.726 1.00 85.44 84 ASP A O 1
ATOM 690 N N . ARG A 1 85 ? 8.813 5.944 16.920 1.00 85.81 85 ARG A N 1
ATOM 691 C CA . ARG A 1 85 ? 9.196 5.662 15.535 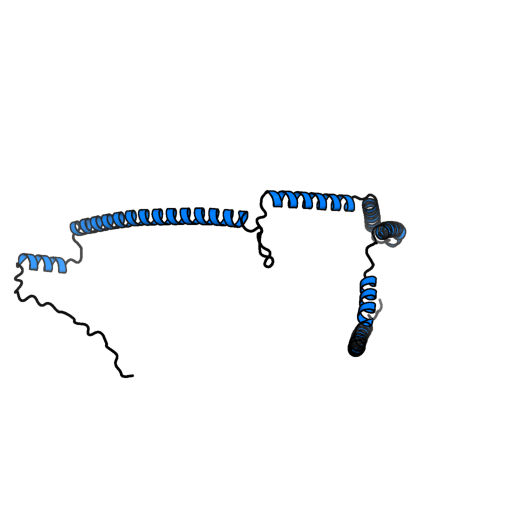1.00 85.81 85 ARG A CA 1
ATOM 692 C C . ARG A 1 85 ? 9.737 6.909 14.848 1.00 85.81 85 ARG A C 1
ATOM 694 O O . ARG A 1 85 ? 10.796 6.828 14.243 1.00 85.81 85 ARG A O 1
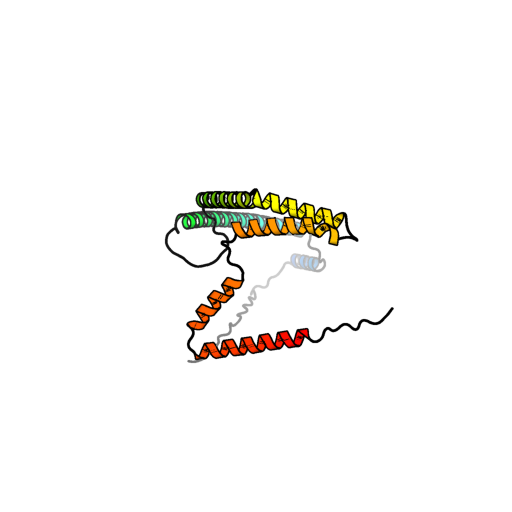ATOM 701 N N . GLU A 1 86 ? 9.082 8.061 14.969 1.00 79.81 86 GLU A N 1
ATOM 702 C CA . GLU A 1 86 ? 9.579 9.345 14.449 1.00 79.81 86 GLU A CA 1
ATOM 703 C C . GLU A 1 86 ? 10.905 9.741 15.118 1.00 79.81 86 GLU A C 1
ATOM 705 O O . GLU A 1 86 ? 11.833 10.186 14.445 1.00 79.81 86 GLU A O 1
ATOM 710 N N . ARG A 1 87 ? 11.054 9.508 16.429 1.00 80.75 87 ARG A N 1
ATOM 711 C CA . ARG A 1 87 ? 12.320 9.723 17.151 1.00 80.75 87 ARG A CA 1
ATOM 712 C C . ARG A 1 87 ? 13.421 8.760 16.715 1.00 80.75 87 ARG A C 1
ATOM 714 O O . ARG A 1 87 ? 14.551 9.204 16.558 1.00 80.75 87 ARG A O 1
ATOM 721 N N . GLY A 1 88 ? 13.109 7.484 16.495 1.00 74.62 88 GLY A N 1
ATOM 722 C CA . GLY A 1 88 ? 14.052 6.506 15.944 1.00 74.62 88 GLY A CA 1
ATOM 723 C C . GLY A 1 88 ? 14.444 6.838 14.501 1.00 74.62 88 GLY A C 1
ATOM 724 O O . GLY A 1 88 ? 15.616 6.781 14.145 1.00 74.62 88 GLY A O 1
ATOM 725 N N . MET A 1 89 ? 13.485 7.292 13.688 1.00 63.41 89 MET A N 1
ATOM 726 C CA . MET A 1 89 ? 13.716 7.738 12.310 1.00 63.41 89 MET A CA 1
ATOM 727 C C . MET A 1 89 ? 14.525 9.042 12.231 1.00 63.41 89 MET A C 1
ATOM 729 O O . MET A 1 89 ? 15.260 9.232 11.266 1.00 63.41 89 MET A O 1
ATOM 733 N N . ALA A 1 90 ? 14.425 9.923 13.229 1.00 62.94 90 ALA A N 1
ATOM 734 C CA . ALA A 1 90 ? 15.215 11.153 13.320 1.00 62.94 90 ALA A CA 1
ATOM 735 C C . ALA A 1 90 ? 16.549 10.988 14.082 1.00 62.94 90 ALA A C 1
ATOM 737 O O . ALA A 1 90 ? 17.362 11.911 14.073 1.00 62.94 90 ALA A O 1
ATOM 738 N N . GLY A 1 91 ? 16.762 9.858 14.768 1.00 55.53 91 GLY A N 1
ATOM 739 C CA . GLY A 1 91 ? 17.817 9.685 15.773 1.00 55.53 91 GLY A CA 1
ATOM 740 C C . GLY A 1 91 ? 18.899 8.644 15.472 1.00 55.53 91 GLY A C 1
ATOM 741 O O . GLY A 1 91 ? 19.899 8.625 16.183 1.00 55.53 91 GLY A O 1
ATOM 742 N N . GLU A 1 92 ? 18.766 7.819 14.432 1.00 50.19 92 GLU A N 1
ATOM 743 C CA . GLU A 1 92 ? 19.727 6.744 14.130 1.00 50.19 92 GLU A CA 1
ATOM 744 C C . GLU A 1 92 ? 20.537 7.022 12.842 1.00 50.19 92 GLU A C 1
ATOM 746 O O . GLU A 1 92 ? 20.550 6.235 11.901 1.00 50.19 92 GLU A O 1
ATOM 751 N N . GLU A 1 93 ? 21.236 8.165 12.784 1.00 47.81 93 GLU A N 1
ATOM 752 C CA . GLU A 1 93 ? 22.335 8.413 11.819 1.00 47.81 93 GLU A CA 1
ATOM 753 C C . GLU A 1 93 ? 23.703 7.997 12.406 1.00 47.81 93 GLU A C 1
ATOM 755 O O . GLU A 1 93 ? 24.767 8.369 11.918 1.00 47.81 93 GLU A O 1
ATOM 760 N N . SER A 1 94 ? 23.751 7.224 13.491 1.00 43.12 94 SER A N 1
ATOM 761 C CA . SER A 1 94 ? 25.032 6.769 14.041 1.00 43.12 94 SER A CA 1
ATOM 762 C C . SER A 1 94 ? 24.912 5.398 14.687 1.00 43.12 94 SER A C 1
ATOM 764 O O . SER A 1 94 ? 24.369 5.276 15.775 1.00 43.12 94 SER A O 1
ATOM 766 N N . ALA A 1 95 ? 25.516 4.413 14.013 1.00 45.69 95 ALA A N 1
ATOM 767 C CA . ALA A 1 95 ? 25.613 2.991 14.351 1.00 45.69 95 ALA A CA 1
ATOM 768 C C . ALA A 1 95 ? 24.319 2.205 14.081 1.00 45.69 95 ALA A C 1
ATOM 770 O O . ALA A 1 95 ? 23.441 2.115 14.917 1.00 45.69 95 ALA A O 1
ATOM 771 N N . SER A 1 96 ? 24.176 1.487 12.970 1.00 36.97 96 SER A N 1
ATOM 772 C CA . SER A 1 96 ? 24.926 0.244 12.763 1.00 36.97 96 SER A CA 1
ATOM 773 C C . SER A 1 96 ? 24.747 -0.257 11.328 1.00 36.97 96 SER A C 1
ATOM 775 O O . SER A 1 96 ? 23.642 -0.252 10.788 1.00 36.97 96 SER A O 1
ATOM 777 N N . GLU A 1 97 ? 25.840 -0.717 10.723 1.00 49.12 97 GLU A N 1
ATOM 778 C CA . GLU A 1 97 ? 25.808 -1.543 9.518 1.00 49.12 97 GLU A CA 1
ATOM 779 C C . GLU A 1 97 ? 25.291 -2.958 9.858 1.00 49.12 97 GLU A C 1
ATOM 781 O O . GLU A 1 97 ? 25.509 -3.438 10.969 1.00 49.12 97 GLU A O 1
ATOM 786 N N . GLU A 1 98 ? 24.667 -3.616 8.869 1.00 43.25 98 GLU A N 1
ATOM 787 C CA . GLU A 1 98 ? 24.236 -5.033 8.829 1.00 43.25 98 GLU A CA 1
ATOM 788 C C . GLU A 1 98 ? 22.851 -5.397 9.423 1.00 43.25 98 GLU A C 1
ATOM 790 O O . GLU A 1 98 ? 22.730 -5.737 10.597 1.00 43.25 98 GLU A O 1
ATOM 795 N N . ALA A 1 99 ? 21.811 -5.436 8.565 1.00 39.12 99 ALA A N 1
AT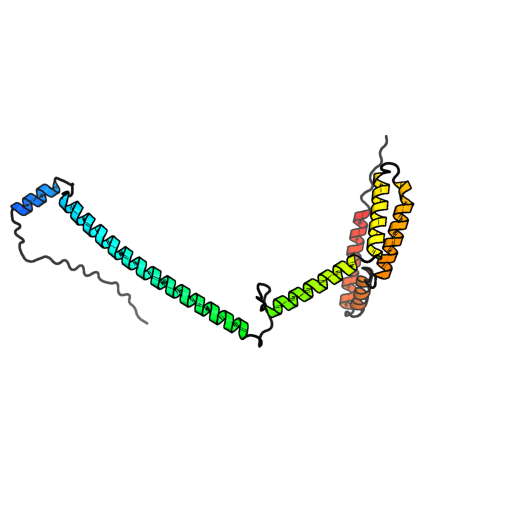OM 796 C CA . ALA A 1 99 ? 20.998 -6.639 8.256 1.00 39.12 99 ALA A CA 1
ATOM 797 C C . ALA A 1 99 ? 19.580 -6.316 7.710 1.00 39.12 99 ALA A C 1
ATOM 799 O O . ALA A 1 99 ? 18.698 -5.891 8.449 1.00 39.12 99 ALA A O 1
ATOM 800 N N . GLY A 1 100 ? 19.311 -6.675 6.444 1.00 37.22 100 GLY A N 1
ATOM 801 C CA . GLY A 1 100 ? 17.961 -7.069 5.991 1.00 37.22 100 GLY A CA 1
ATOM 802 C C . GLY A 1 100 ? 17.206 -6.119 5.032 1.00 37.22 100 GLY A C 1
ATOM 803 O O . GLY A 1 100 ? 16.993 -4.956 5.362 1.00 37.22 100 GLY A O 1
ATOM 804 N N . PRO A 1 101 ? 16.733 -6.597 3.857 1.00 53.38 101 PRO A N 1
ATOM 805 C CA . PRO A 1 101 ? 16.117 -5.778 2.816 1.00 53.38 101 PRO A CA 1
ATOM 806 C C . PRO A 1 101 ? 14.582 -5.836 2.879 1.00 53.38 101 PRO A C 1
ATOM 808 O O . PRO A 1 101 ? 13.963 -6.627 2.174 1.00 53.38 101 PRO A O 1
ATOM 811 N N . ALA A 1 102 ? 13.939 -5.001 3.691 1.00 46.50 102 ALA A N 1
ATOM 812 C CA . ALA A 1 102 ? 12.511 -4.715 3.526 1.00 46.50 102 ALA A CA 1
ATOM 813 C C . ALA A 1 102 ? 12.129 -3.444 4.288 1.00 46.50 102 ALA A C 1
ATOM 815 O O . ALA A 1 102 ? 12.078 -3.436 5.512 1.00 46.50 102 ALA A O 1
ATOM 816 N N . GLY A 1 103 ? 11.823 -2.380 3.546 1.00 52.41 103 GLY A N 1
ATOM 817 C CA . GLY A 1 103 ? 11.122 -1.221 4.096 1.00 52.41 103 GLY A CA 1
ATOM 818 C C . GLY A 1 103 ? 12.000 -0.198 4.810 1.00 52.41 103 GLY A C 1
ATOM 819 O O . GLY A 1 103 ? 11.609 0.309 5.855 1.00 52.41 103 GLY A O 1
ATOM 820 N N . SER A 1 104 ? 13.147 0.166 4.228 1.00 47.38 104 SER A N 1
ATOM 821 C CA . SER A 1 104 ? 13.763 1.457 4.548 1.00 47.38 104 SER A CA 1
ATOM 822 C C . SER A 1 104 ? 12.805 2.547 4.064 1.00 47.38 104 SER A C 1
ATOM 824 O O . SER A 1 104 ? 12.755 2.863 2.873 1.00 47.38 104 SER A O 1
ATOM 826 N N . VAL A 1 105 ? 11.981 3.073 4.973 1.00 56.34 105 VAL A N 1
ATOM 827 C CA . VAL A 1 105 ? 11.218 4.301 4.741 1.00 56.34 105 VAL A CA 1
ATOM 828 C C . VAL A 1 105 ? 12.237 5.434 4.776 1.00 56.34 105 VAL A C 1
ATOM 830 O O . VAL A 1 105 ? 12.443 6.099 5.784 1.00 56.34 105 VAL A O 1
ATOM 833 N N . LYS A 1 106 ? 12.967 5.571 3.669 1.00 66.69 106 LYS A N 1
ATOM 834 C CA . LYS A 1 106 ? 13.873 6.683 3.414 1.00 66.69 106 LYS A CA 1
ATOM 835 C C . LYS A 1 106 ? 13.065 7.963 3.583 1.00 66.69 106 LYS A C 1
ATOM 837 O O . LYS A 1 106 ? 11.983 8.081 3.009 1.00 66.69 106 LYS A O 1
ATOM 842 N N . SER A 1 107 ? 13.565 8.891 4.395 1.00 73.81 107 SER A N 1
ATOM 843 C CA . SER A 1 107 ? 12.932 10.192 4.613 1.00 73.81 107 SER A CA 1
ATOM 844 C C . SER A 1 107 ? 12.557 10.842 3.275 1.00 73.81 107 SER A C 1
ATOM 846 O O . SER A 1 107 ? 13.193 10.590 2.247 1.00 73.81 107 SER A O 1
ATOM 848 N N . SER A 1 108 ? 11.529 11.697 3.263 1.00 70.88 108 SER A N 1
ATOM 849 C CA . SER A 1 108 ? 11.043 12.345 2.032 1.00 70.88 108 SER A CA 1
ATOM 850 C C . SER A 1 108 ? 12.159 13.002 1.202 1.00 70.88 108 SER A C 1
ATOM 852 O O . SER A 1 108 ? 12.026 13.097 -0.014 1.00 70.88 108 SER A O 1
ATOM 854 N N . ALA A 1 109 ? 13.261 13.430 1.826 1.00 72.12 109 ALA A N 1
ATOM 855 C CA . ALA A 1 109 ? 14.433 13.972 1.141 1.00 72.12 109 ALA A CA 1
ATOM 856 C C . ALA A 1 109 ? 15.274 12.896 0.424 1.00 72.12 109 ALA A C 1
ATOM 858 O O . ALA A 1 109 ? 15.676 13.093 -0.721 1.00 72.12 109 ALA A O 1
ATOM 859 N N . ALA A 1 110 ? 15.494 11.739 1.053 1.00 74.62 110 ALA A N 1
ATOM 860 C CA . ALA A 1 110 ? 16.203 10.615 0.442 1.00 74.62 110 ALA A CA 1
ATOM 861 C C . ALA A 1 110 ? 15.396 9.979 -0.708 1.00 74.62 110 ALA A C 1
ATOM 863 O O . ALA A 1 110 ? 15.972 9.614 -1.730 1.00 74.62 110 ALA A O 1
ATOM 864 N N . LEU A 1 111 ? 14.060 9.942 -0.610 1.00 80.06 111 LEU A N 1
ATOM 865 C CA . LEU A 1 111 ? 13.194 9.517 -1.721 1.00 80.06 111 LEU A CA 1
ATOM 866 C C . LEU A 1 111 ? 13.296 10.443 -2.940 1.00 80.06 111 LEU A C 1
ATOM 868 O O . LEU A 1 111 ? 13.274 9.965 -4.071 1.00 80.06 111 LEU A O 1
ATOM 872 N N . MET A 1 112 ? 13.430 11.756 -2.737 1.00 80.06 112 MET A N 1
ATOM 873 C CA . MET A 1 112 ? 13.598 12.701 -3.847 1.00 80.06 112 MET A CA 1
ATOM 874 C C . MET A 1 112 ? 14.950 12.523 -4.549 1.00 80.06 112 MET A C 1
ATOM 876 O O . MET A 1 112 ? 15.003 12.585 -5.776 1.00 80.06 112 MET A O 1
ATOM 880 N N . GLY A 1 113 ? 16.017 12.233 -3.797 1.00 86.12 113 GLY A N 1
ATOM 881 C CA . GLY A 1 113 ? 17.321 11.874 -4.367 1.00 86.12 113 GLY A CA 1
ATOM 882 C C . GLY A 1 113 ? 17.264 10.588 -5.196 1.00 86.12 113 GLY A C 1
ATOM 883 O O . GLY A 1 113 ? 17.710 10.573 -6.344 1.00 86.12 113 GLY A O 1
ATOM 884 N N . ASP A 1 114 ? 16.631 9.542 -4.658 1.00 83.69 114 ASP A N 1
ATOM 885 C CA . ASP A 1 114 ? 16.454 8.262 -5.353 1.00 83.69 114 ASP A CA 1
ATOM 886 C C . ASP A 1 114 ? 15.605 8.415 -6.631 1.00 83.69 114 ASP A C 1
ATOM 888 O O . ASP A 1 114 ? 15.908 7.815 -7.663 1.00 83.69 114 ASP A O 1
ATOM 892 N N . LEU A 1 115 ? 14.552 9.241 -6.600 1.00 87.75 115 LEU A N 1
ATOM 893 C CA . LEU A 1 115 ? 13.723 9.520 -7.776 1.00 87.75 115 LEU A CA 1
ATOM 894 C C . LEU A 1 115 ? 14.504 10.242 -8.877 1.00 87.75 115 LEU A C 1
ATOM 896 O O . LEU A 1 115 ? 14.339 9.907 -10.051 1.00 87.75 115 LEU A O 1
ATOM 900 N N . GLU A 1 116 ? 15.355 11.201 -8.521 1.00 88.12 116 GLU A N 1
ATOM 901 C CA . GLU A 1 116 ? 16.199 11.908 -9.486 1.00 88.12 116 GLU A CA 1
ATOM 902 C C . GLU A 1 116 ? 17.262 10.976 -10.088 1.00 88.12 116 GLU A C 1
ATOM 904 O O . GLU A 1 116 ? 17.490 10.970 -11.300 1.00 88.12 116 GLU A O 1
ATOM 909 N N . GLU A 1 117 ? 17.847 10.089 -9.278 1.00 89.19 117 GLU A N 1
ATOM 910 C CA . GLU A 1 117 ? 18.778 9.070 -9.764 1.00 89.19 117 GLU A CA 1
ATOM 911 C C . GLU A 1 117 ? 18.097 8.082 -10.726 1.00 89.19 117 GLU A C 1
ATOM 913 O O . GLU A 1 117 ? 18.660 7.729 -11.771 1.00 89.19 117 GLU A O 1
ATOM 918 N N . LEU A 1 118 ? 16.874 7.645 -10.405 1.00 90.56 118 LEU A N 1
ATOM 919 C CA . LEU A 1 118 ? 16.086 6.763 -11.265 1.00 90.56 118 LEU A CA 1
ATOM 920 C C . LEU A 1 118 ? 15.720 7.441 -12.585 1.00 90.56 118 LEU A C 1
ATOM 922 O O . LEU A 1 118 ? 15.885 6.828 -13.641 1.00 90.56 118 LEU A O 1
ATOM 926 N N . ARG A 1 119 ? 15.293 8.706 -12.547 1.00 89.94 119 ARG A N 1
ATOM 927 C CA . ARG A 1 119 ? 15.037 9.504 -13.755 1.00 89.94 119 ARG A CA 1
ATOM 928 C C . ARG A 1 119 ? 16.290 9.614 -14.615 1.00 89.94 119 ARG A C 1
ATOM 930 O O . ARG A 1 119 ? 16.250 9.254 -15.790 1.00 89.94 119 ARG A O 1
ATOM 937 N N . GLY A 1 120 ? 17.431 9.956 -14.018 1.00 90.56 120 GLY A N 1
ATOM 938 C CA . GLY A 1 120 ? 18.705 10.028 -14.730 1.00 90.56 120 GLY A CA 1
ATOM 939 C C . GLY A 1 120 ? 19.149 8.683 -15.324 1.00 90.56 120 GLY A C 1
ATOM 940 O O . GLY A 1 120 ? 19.717 8.640 -16.417 1.00 90.56 120 GLY A O 1
ATOM 941 N N . LYS A 1 121 ? 18.886 7.557 -14.649 1.00 88.88 121 LYS A N 1
ATOM 942 C CA . LYS A 1 121 ? 19.151 6.208 -15.186 1.00 88.88 121 LYS A CA 1
ATOM 943 C C . LYS A 1 121 ? 18.242 5.874 -16.372 1.00 88.88 121 LYS A C 1
ATOM 945 O O . LYS A 1 121 ? 18.733 5.324 -17.358 1.00 88.88 121 LYS A O 1
ATOM 950 N N . ILE A 1 122 ? 16.959 6.225 -16.297 1.00 89.50 122 ILE A N 1
ATOM 951 C CA . ILE A 1 122 ? 15.978 6.022 -17.373 1.00 89.50 122 ILE A CA 1
ATOM 952 C C . ILE A 1 122 ? 16.351 6.854 -18.603 1.00 89.50 122 ILE A C 1
ATOM 954 O O . ILE A 1 122 ? 16.407 6.316 -19.706 1.00 89.50 122 ILE A O 1
ATOM 958 N N . GLU A 1 123 ? 16.693 8.129 -18.427 1.00 87.31 123 GLU A N 1
ATOM 959 C CA . GLU A 1 123 ? 17.131 8.998 -19.524 1.00 87.31 123 GLU A CA 1
ATOM 960 C C . GLU A 1 123 ? 18.415 8.486 -20.179 1.00 87.31 123 GLU A C 1
ATOM 962 O O . GLU A 1 123 ? 18.489 8.380 -21.402 1.00 87.31 123 GLU A O 1
ATOM 967 N N . LYS A 1 124 ? 19.407 8.068 -19.381 1.00 84.88 124 LYS A N 1
ATOM 968 C CA . LYS A 1 124 ? 20.637 7.444 -19.897 1.00 84.88 124 LYS A CA 1
ATOM 969 C C . LYS A 1 124 ? 20.345 6.157 -20.666 1.00 84.88 124 LYS A C 1
ATOM 971 O O . LYS A 1 124 ? 20.995 5.895 -21.678 1.00 84.88 124 LYS A O 1
ATOM 976 N N . TYR A 1 125 ? 19.393 5.350 -20.203 1.00 81.56 125 TYR A N 1
ATOM 977 C CA . TYR A 1 125 ? 18.984 4.134 -20.898 1.00 81.56 125 TYR A CA 1
ATOM 978 C C . TYR A 1 125 ? 18.273 4.450 -22.219 1.00 81.56 125 TYR A C 1
ATOM 980 O O . TYR A 1 125 ? 18.660 3.906 -23.250 1.00 81.56 125 TYR A O 1
ATOM 988 N N . HIS A 1 126 ? 17.316 5.381 -22.230 1.00 79.56 126 HIS A N 1
ATOM 989 C CA . HIS A 1 126 ? 16.634 5.810 -23.453 1.00 79.56 126 HIS A CA 1
ATOM 990 C C . HIS A 1 126 ? 17.585 6.464 -24.455 1.00 79.56 126 HIS A C 1
ATOM 992 O O . HIS A 1 126 ? 17.512 6.152 -25.640 1.00 79.56 126 HIS A O 1
ATOM 998 N N . ALA A 1 127 ? 18.530 7.288 -24.002 1.00 79.25 127 ALA A N 1
ATOM 999 C CA . ALA A 1 127 ? 19.564 7.864 -24.858 1.00 79.25 127 ALA A CA 1
ATOM 1000 C C . ALA A 1 127 ? 20.442 6.773 -25.495 1.00 79.25 127 ALA A C 1
ATOM 1002 O O . ALA A 1 127 ? 20.736 6.818 -26.687 1.00 79.25 127 ALA A O 1
ATOM 1003 N N . ARG A 1 128 ? 20.802 5.736 -24.726 1.00 72.38 128 ARG A N 1
ATOM 1004 C CA . ARG A 1 128 ? 21.529 4.567 -25.248 1.00 72.38 128 ARG A CA 1
ATOM 1005 C C . ARG A 1 128 ? 20.675 3.687 -26.152 1.00 72.38 128 ARG A C 1
ATOM 1007 O O . ARG A 1 128 ? 21.241 3.007 -26.999 1.00 72.38 128 ARG A O 1
ATOM 1014 N N . GLN A 1 129 ? 19.359 3.647 -25.968 1.00 71.88 129 GLN A N 1
ATOM 1015 C CA . GLN A 1 129 ? 18.440 2.816 -26.747 1.00 71.88 129 GLN A CA 1
ATOM 1016 C C . GLN A 1 129 ? 18.004 3.482 -28.062 1.00 71.88 129 GLN A C 1
ATOM 1018 O O . GLN A 1 129 ? 17.729 2.772 -29.031 1.00 71.88 129 GLN A O 1
ATOM 1023 N N . ASN A 1 130 ? 17.954 4.816 -28.086 1.00 68.69 130 ASN A N 1
ATOM 1024 C CA . ASN A 1 130 ? 17.536 5.648 -29.218 1.00 68.69 130 ASN A CA 1
ATOM 1025 C C . ASN A 1 130 ? 18.717 6.231 -30.003 1.00 68.69 130 ASN A C 1
ATOM 1027 O O . ASN A 1 130 ? 18.520 7.110 -30.837 1.00 68.69 130 ASN A O 1
ATOM 1031 N N . SER A 1 131 ? 19.942 5.765 -29.750 1.00 77.00 131 SER A N 1
ATOM 1032 C CA . SER A 1 131 ? 21.077 6.108 -30.604 1.00 77.00 131 SER A CA 1
ATOM 1033 C C . SER A 1 131 ? 20.770 5.714 -32.049 1.00 77.00 131 SER A C 1
ATOM 1035 O O . SER A 1 131 ? 20.279 4.607 -32.289 1.00 77.00 131 SER A O 1
ATOM 1037 N N . GLU A 1 132 ? 21.116 6.585 -32.989 1.00 77.50 132 GLU A N 1
ATOM 1038 C CA . GLU A 1 132 ? 20.912 6.416 -34.434 1.00 77.50 132 GLU A CA 1
ATOM 1039 C C . GLU A 1 132 ? 21.449 5.070 -34.968 1.00 77.50 132 GLU A C 1
ATOM 1041 O O . GLU A 1 132 ? 20.868 4.422 -35.835 1.00 77.50 132 GLU A O 1
ATOM 1046 N N . GLU A 1 133 ? 22.508 4.555 -34.356 1.00 76.81 133 GLU A N 1
ATOM 1047 C CA . GLU A 1 133 ? 23.092 3.254 -34.685 1.00 76.81 133 GLU A CA 1
ATOM 1048 C C . GLU A 1 133 ? 22.179 2.059 -34.330 1.00 76.81 133 GLU A C 1
ATOM 1050 O O . GLU A 1 133 ? 22.152 1.052 -35.028 1.00 76.81 133 GLU A O 1
ATOM 1055 N N . LEU A 1 134 ? 21.368 2.150 -33.270 1.00 81.31 134 LEU A N 1
ATOM 1056 C CA . LEU A 1 134 ? 20.413 1.090 -32.918 1.00 81.31 134 LEU A CA 1
ATOM 1057 C C . LEU A 1 134 ? 19.117 1.178 -33.722 1.00 81.31 134 LEU A C 1
ATOM 1059 O O . LEU A 1 134 ? 18.481 0.149 -33.960 1.00 81.31 134 LEU A O 1
ATOM 1063 N N . SER A 1 135 ? 18.697 2.381 -34.125 1.00 85.12 135 SER A N 1
ATOM 1064 C CA . SER A 1 135 ? 17.518 2.537 -34.983 1.00 85.12 135 SER A CA 1
ATOM 1065 C C . SER A 1 135 ? 17.784 1.996 -36.389 1.00 85.12 135 SER A C 1
ATOM 1067 O O . SER A 1 135 ? 16.917 1.328 -36.951 1.00 85.12 135 SER A O 1
ATOM 1069 N N . THR A 1 136 ? 18.996 2.182 -36.917 1.00 86.56 136 THR A N 1
ATOM 1070 C CA . THR A 1 136 ? 19.413 1.614 -38.210 1.00 86.56 136 THR A CA 1
ATOM 1071 C C . THR A 1 136 ? 19.456 0.084 -38.186 1.00 86.56 136 THR A C 1
ATOM 1073 O O . THR A 1 136 ? 18.904 -0.547 -39.087 1.00 86.56 136 THR A O 1
ATOM 1076 N N . VAL A 1 137 ? 19.997 -0.530 -37.125 1.00 89.12 137 VAL A N 1
ATOM 1077 C CA . VAL A 1 137 ? 19.962 -1.996 -36.949 1.00 89.12 137 VAL A CA 1
ATOM 1078 C C . VAL A 1 137 ? 18.528 -2.525 -36.874 1.00 89.12 137 VAL A C 1
ATOM 1080 O O . VAL A 1 137 ? 18.222 -3.552 -37.480 1.00 89.12 137 VAL A O 1
ATOM 1083 N N . ARG A 1 138 ? 17.621 -1.828 -36.173 1.00 88.00 138 ARG A N 1
ATOM 1084 C CA . ARG A 1 138 ? 16.199 -2.216 -36.125 1.00 88.00 138 ARG A CA 1
ATOM 1085 C C . ARG A 1 138 ? 15.544 -2.152 -37.501 1.00 88.00 138 ARG A C 1
ATOM 1087 O O . ARG A 1 138 ? 14.906 -3.124 -37.891 1.00 88.00 138 ARG A O 1
ATOM 1094 N N . ALA A 1 139 ? 15.759 -1.073 -38.253 1.00 91.88 139 ALA A N 1
ATOM 1095 C CA . ALA A 1 139 ? 15.223 -0.929 -39.606 1.00 91.88 139 ALA A CA 1
ATOM 1096 C C . ALA A 1 139 ? 15.729 -2.042 -40.544 1.00 91.88 139 ALA A C 1
ATOM 1098 O O . ALA A 1 139 ? 14.947 -2.648 -41.276 1.00 91.88 139 ALA A O 1
ATOM 1099 N N . LYS A 1 140 ? 17.025 -2.380 -40.469 1.00 91.62 140 LYS A N 1
ATOM 1100 C CA . LYS A 1 140 ? 17.609 -3.491 -41.236 1.00 91.62 140 LYS A CA 1
ATOM 1101 C C . LYS A 1 140 ? 17.083 -4.861 -40.799 1.00 91.62 140 LYS A C 1
ATOM 1103 O O . LYS A 1 140 ? 16.861 -5.728 -41.639 1.00 91.62 140 LYS A O 1
ATOM 1108 N N . GLY A 1 141 ? 16.809 -5.053 -39.509 1.00 91.19 141 GLY A N 1
ATOM 1109 C CA . GLY A 1 141 ? 16.149 -6.259 -39.004 1.00 91.19 141 GLY A CA 1
ATOM 1110 C C . GLY A 1 141 ? 14.713 -6.409 -39.520 1.00 91.19 141 GLY A C 1
ATOM 1111 O O . GLY A 1 141 ? 14.304 -7.500 -39.918 1.00 91.19 141 GLY A O 1
ATOM 1112 N N . GLU A 1 142 ? 13.953 -5.315 -39.573 1.00 94.44 142 GLU A N 1
ATOM 1113 C CA . GLU A 1 142 ? 12.600 -5.295 -40.141 1.00 94.44 142 GLU A CA 1
ATOM 1114 C C . GLU A 1 142 ? 12.599 -5.600 -41.647 1.00 94.44 142 GLU A C 1
ATOM 1116 O O . GLU A 1 142 ? 11.733 -6.340 -42.118 1.00 94.44 142 GLU A O 1
ATOM 1121 N N . GLU A 1 143 ? 13.599 -5.119 -42.391 1.00 91.88 143 GLU A N 1
ATOM 1122 C CA . GLU A 1 143 ? 13.800 -5.419 -43.816 1.00 91.88 143 GLU A CA 1
ATOM 1123 C C . GLU A 1 143 ? 14.041 -6.921 -44.057 1.00 91.88 143 GLU A C 1
ATOM 1125 O O . GLU A 1 143 ? 13.412 -7.524 -44.931 1.00 91.88 143 GLU A O 1
ATOM 1130 N N . VAL A 1 144 ? 14.862 -7.566 -43.218 1.00 94.12 144 VAL A N 1
ATOM 1131 C CA . VAL A 1 144 ? 15.080 -9.024 -43.250 1.00 94.12 144 VAL A CA 1
ATOM 1132 C C . VAL A 1 144 ? 13.784 -9.787 -42.982 1.00 94.12 144 VAL A C 1
ATOM 1134 O O . VAL A 1 144 ? 13.434 -10.715 -43.715 1.00 94.12 144 VAL A O 1
ATOM 1137 N N . VAL A 1 145 ? 13.043 -9.387 -41.945 1.00 93.56 145 VAL A N 1
ATOM 1138 C CA . VAL A 1 145 ? 11.763 -10.016 -41.592 1.00 93.56 145 VAL A CA 1
ATOM 1139 C C . VAL A 1 145 ? 10.739 -9.838 -42.715 1.00 93.56 145 VAL A C 1
ATOM 1141 O O . VAL A 1 145 ? 10.003 -10.774 -43.028 1.00 93.56 145 VAL A O 1
ATOM 1144 N N . SER A 1 146 ? 10.698 -8.666 -43.347 1.00 93.88 146 SER A N 1
ATOM 1145 C CA . SER A 1 146 ? 9.833 -8.385 -44.495 1.00 93.88 146 SER A CA 1
ATOM 1146 C C . SER A 1 146 ? 10.196 -9.249 -45.711 1.00 93.88 146 SER A C 1
ATOM 1148 O O . SER A 1 146 ? 9.314 -9.836 -46.347 1.00 93.88 146 SER A O 1
ATOM 1150 N N . CYS A 1 147 ? 11.492 -9.420 -45.990 1.00 93.00 147 CYS A N 1
ATOM 1151 C CA . CYS A 1 147 ? 11.962 -10.267 -47.084 1.00 93.00 147 CYS A CA 1
ATOM 1152 C C . CYS A 1 147 ? 11.556 -11.736 -46.885 1.00 93.00 147 CYS A C 1
ATOM 1154 O O . CYS A 1 147 ? 10.974 -12.346 -47.782 1.00 93.00 147 CYS A O 1
ATOM 1156 N N . TYR A 1 148 ? 11.761 -12.291 -45.686 1.00 92.94 148 TYR A N 1
ATOM 1157 C CA . TYR A 1 148 ? 11.357 -13.670 -45.398 1.00 92.94 148 TYR A CA 1
ATOM 1158 C C . TYR A 1 148 ? 9.840 -13.879 -45.424 1.00 92.94 148 TYR A C 1
ATOM 1160 O O . TYR A 1 148 ? 9.376 -14.947 -45.820 1.00 92.94 148 TYR A O 1
ATOM 1168 N N . LYS A 1 149 ? 9.051 -12.869 -45.035 1.00 93.50 149 LYS A N 1
ATOM 1169 C CA . LYS A 1 149 ? 7.582 -12.930 -45.111 1.00 93.50 149 LYS A CA 1
ATOM 1170 C C . LYS A 1 149 ? 7.065 -12.941 -46.551 1.00 93.50 149 LYS A C 1
ATOM 1172 O O . LYS A 1 149 ? 6.059 -13.588 -46.822 1.00 93.50 149 LYS A O 1
ATOM 1177 N N . SER A 1 150 ? 7.731 -12.223 -47.454 1.00 92.69 150 SER A N 1
ATOM 1178 C CA . SER A 1 150 ? 7.362 -12.143 -48.875 1.00 92.69 150 SER A CA 1
ATOM 1179 C C . SER A 1 150 ? 7.851 -13.342 -49.696 1.00 92.69 150 SER A C 1
ATOM 1181 O O . SER A 1 150 ? 7.237 -13.659 -50.712 1.00 92.69 150 SER A O 1
ATOM 1183 N N . HIS A 1 151 ? 8.884 -14.053 -49.229 1.00 86.31 151 HIS A N 1
ATOM 1184 C CA . HIS A 1 151 ? 9.506 -15.178 -49.937 1.00 86.31 151 HIS A CA 1
ATOM 1185 C C . HIS A 1 151 ? 9.516 -16.470 -49.093 1.00 86.31 151 HIS A C 1
ATOM 1187 O O . HIS A 1 151 ? 10.581 -16.940 -48.685 1.00 86.31 151 HIS A O 1
ATOM 1193 N N . PRO A 1 152 ? 8.349 -17.097 -48.833 1.00 85.69 152 PRO A N 1
ATOM 1194 C CA . PRO A 1 152 ? 8.257 -18.286 -47.979 1.00 85.69 152 PRO A CA 1
ATOM 1195 C C . PRO A 1 152 ? 8.882 -19.547 -48.601 1.00 85.69 152 PRO A C 1
ATOM 1197 O O . PRO A 1 152 ? 9.324 -20.435 -47.877 1.00 85.69 152 PRO A O 1
ATOM 1200 N N . THR A 1 153 ? 8.931 -19.640 -49.933 1.00 85.88 153 THR A N 1
ATOM 1201 C CA . THR A 1 153 ? 9.488 -20.789 -50.672 1.00 85.88 153 THR A CA 1
ATOM 1202 C C . THR A 1 153 ? 10.853 -20.505 -51.300 1.00 85.88 153 THR A C 1
ATOM 1204 O O . THR A 1 153 ? 11.520 -21.437 -51.742 1.00 85.88 153 THR A O 1
ATOM 1207 N N . THR A 1 154 ? 11.282 -19.240 -51.338 1.00 85.94 154 THR A N 1
ATOM 1208 C CA . THR A 1 154 ? 12.558 -18.788 -51.920 1.00 85.94 154 THR A CA 1
ATOM 1209 C C . THR A 1 154 ? 13.351 -17.941 -50.921 1.00 85.94 154 THR A C 1
ATOM 1211 O O . THR A 1 154 ? 13.844 -16.856 -51.209 1.00 85.94 154 THR A O 1
ATOM 1214 N N . THR A 1 155 ? 13.507 -18.464 -49.705 1.00 84.06 155 THR A N 1
ATOM 1215 C CA . THR A 1 155 ? 14.202 -17.790 -48.593 1.00 84.06 155 THR A CA 1
ATOM 1216 C C . THR A 1 155 ? 15.675 -17.473 -48.878 1.00 84.06 155 THR A C 1
ATOM 1218 O O . THR A 1 155 ? 16.250 -16.593 -48.241 1.00 84.06 155 THR A O 1
ATOM 1221 N N . LEU A 1 156 ? 16.284 -18.163 -49.848 1.00 86.00 156 LEU A N 1
ATOM 1222 C CA . LEU A 1 156 ? 17.659 -17.932 -50.290 1.00 86.00 156 LEU A CA 1
ATOM 1223 C C . LEU A 1 156 ? 17.847 -16.569 -50.968 1.00 86.00 156 LEU A C 1
ATOM 1225 O O . LEU A 1 156 ? 18.952 -16.047 -50.899 1.00 86.00 156 LEU A O 1
ATOM 1229 N N . ASP A 1 157 ? 16.804 -15.963 -51.546 1.00 87.56 157 ASP A N 1
ATOM 1230 C CA . ASP A 1 157 ? 16.892 -14.655 -52.219 1.00 87.56 157 ASP A CA 1
ATOM 1231 C C . ASP A 1 157 ? 17.090 -13.491 -51.227 1.00 87.56 157 ASP A C 1
ATOM 1233 O O . ASP A 1 157 ? 17.573 -12.419 -51.592 1.00 87.56 157 ASP A O 1
ATOM 1237 N N . CYS A 1 158 ? 16.806 -13.718 -49.940 1.00 91.69 158 CYS A N 1
ATOM 1238 C CA . CYS A 1 158 ? 16.926 -12.727 -48.868 1.00 91.69 158 CYS A CA 1
ATOM 1239 C C . CYS A 1 158 ? 18.342 -12.579 -48.288 1.00 91.69 158 CYS A C 1
ATOM 1241 O O . CYS A 1 158 ? 18.535 -11.856 -47.307 1.00 91.69 158 CYS A O 1
ATOM 1243 N N . TRP A 1 159 ? 19.347 -13.233 -48.881 1.00 91.69 159 TRP A N 1
ATOM 1244 C CA . TRP A 1 159 ? 20.733 -13.228 -48.398 1.00 91.69 159 TRP A CA 1
ATOM 1245 C C . TRP A 1 159 ? 21.327 -11.818 -48.275 1.00 91.69 159 TRP A C 1
ATOM 1247 O O . TRP A 1 159 ? 22.017 -11.528 -47.299 1.00 91.69 159 TRP A O 1
ATOM 1257 N N . LYS A 1 160 ? 21.003 -10.921 -49.213 1.00 92.12 160 LYS A N 1
ATOM 1258 C CA . LYS A 1 160 ? 21.522 -9.548 -49.226 1.00 92.12 160 LYS A CA 1
ATOM 1259 C C . LYS A 1 160 ? 21.016 -8.725 -48.037 1.00 92.12 160 LYS A C 1
ATOM 1261 O O . LYS A 1 160 ? 21.803 -8.054 -47.378 1.00 92.12 160 LYS A O 1
ATOM 1266 N N . ALA A 1 161 ? 19.726 -8.834 -47.711 1.00 89.44 161 ALA A N 1
ATOM 1267 C CA . ALA A 1 161 ? 19.147 -8.162 -46.546 1.00 89.44 161 ALA A CA 1
ATOM 1268 C C . ALA A 1 161 ? 19.783 -8.666 -45.236 1.00 89.44 161 ALA A C 1
ATOM 1270 O O . ALA A 1 161 ? 20.055 -7.887 -44.324 1.00 89.44 161 ALA A O 1
ATOM 1271 N N . VAL A 1 162 ? 20.066 -9.972 -45.153 1.00 92.44 162 VAL A N 1
ATOM 1272 C CA . VAL A 1 162 ? 20.731 -10.585 -43.991 1.00 92.44 162 VAL A CA 1
ATOM 1273 C C . VAL A 1 162 ? 22.185 -10.130 -43.867 1.00 92.44 162 VAL A C 1
ATOM 1275 O O . VAL A 1 162 ? 22.654 -9.891 -42.754 1.00 92.44 162 VAL A O 1
ATOM 1278 N N . GLU A 1 163 ? 22.904 -9.998 -44.982 1.00 92.31 163 GLU A N 1
ATOM 1279 C CA . GLU A 1 163 ? 24.284 -9.511 -44.996 1.00 92.31 163 GLU A CA 1
ATOM 1280 C C . GLU A 1 163 ? 24.364 -8.051 -44.537 1.00 92.31 163 GLU A C 1
ATOM 1282 O O . GLU A 1 163 ? 25.146 -7.730 -43.642 1.00 92.31 163 GLU A O 1
ATOM 1287 N N . GLU A 1 164 ? 23.484 -7.188 -45.046 1.00 92.19 164 GLU A N 1
ATOM 1288 C CA . GLU A 1 164 ? 23.393 -5.793 -44.609 1.00 92.19 164 GLU A CA 1
ATOM 1289 C C . GLU A 1 164 ? 23.038 -5.686 -43.116 1.00 92.19 164 GLU A C 1
ATOM 1291 O O . GLU A 1 164 ? 23.707 -4.963 -42.372 1.00 92.19 164 GLU A O 1
ATOM 1296 N N . PHE A 1 165 ? 22.073 -6.475 -42.632 1.00 93.44 165 PHE A N 1
ATOM 1297 C CA . PHE A 1 165 ? 21.764 -6.551 -41.203 1.00 93.44 165 PHE A CA 1
ATOM 1298 C C . PHE A 1 165 ? 22.984 -6.984 -40.378 1.00 93.44 165 PHE A C 1
ATOM 1300 O O . PHE A 1 165 ? 23.339 -6.312 -39.410 1.00 93.44 165 PHE A O 1
ATOM 1307 N N . LYS A 1 166 ? 23.689 -8.040 -40.795 1.00 91.38 166 LYS A N 1
ATOM 1308 C CA . LYS A 1 166 ? 24.897 -8.528 -40.117 1.00 91.38 166 LYS A CA 1
ATOM 1309 C C . LYS A 1 166 ? 25.997 -7.467 -40.060 1.00 91.38 166 LYS A C 1
ATOM 1311 O O . LYS A 1 166 ? 26.642 -7.330 -39.026 1.00 91.38 166 LYS A O 1
ATOM 1316 N N . THR A 1 167 ? 26.202 -6.703 -41.134 1.00 90.88 167 THR A N 1
ATOM 1317 C CA . THR A 1 167 ? 27.181 -5.603 -41.132 1.00 90.88 167 THR A CA 1
ATOM 1318 C C . THR A 1 167 ? 26.778 -4.474 -40.185 1.00 90.88 167 THR A C 1
ATOM 1320 O O . THR A 1 167 ? 27.630 -3.981 -39.452 1.00 90.88 167 THR A O 1
ATOM 1323 N N . SER A 1 168 ? 25.490 -4.115 -40.126 1.00 87.00 168 SER A N 1
ATOM 1324 C CA . SER A 1 168 ? 24.992 -3.091 -39.196 1.00 87.00 168 SER A CA 1
ATOM 1325 C C . SER A 1 168 ? 25.121 -3.524 -37.730 1.00 87.00 168 SER A C 1
ATOM 1327 O O . SER A 1 168 ? 25.551 -2.739 -36.890 1.00 87.00 168 SER A O 1
ATOM 1329 N N . VAL A 1 169 ? 24.847 -4.798 -37.427 1.00 88.44 169 VAL A N 1
ATOM 1330 C CA . VAL A 1 169 ? 25.039 -5.374 -36.089 1.00 88.44 169 VAL A CA 1
ATOM 1331 C C . VAL A 1 169 ? 26.519 -5.383 -35.718 1.00 88.44 169 VAL A C 1
ATOM 1333 O O . VAL A 1 169 ? 26.862 -4.912 -34.642 1.00 88.44 169 VAL A O 1
ATOM 1336 N N . ALA A 1 170 ? 27.400 -5.814 -36.625 1.00 86.62 170 ALA A N 1
ATOM 1337 C CA . ALA A 1 170 ? 28.840 -5.826 -36.382 1.00 86.62 170 ALA A CA 1
ATOM 1338 C C . ALA A 1 170 ? 29.413 -4.422 -36.122 1.00 86.62 170 ALA A C 1
ATOM 1340 O O . ALA A 1 170 ? 30.308 -4.274 -35.297 1.00 86.62 170 ALA A O 1
ATOM 1341 N N . GLN A 1 171 ? 28.895 -3.385 -36.788 1.00 83.62 171 GLN A N 1
ATOM 1342 C CA . GLN A 1 171 ? 29.293 -1.996 -36.534 1.00 83.62 171 GLN A CA 1
ATOM 1343 C C . GLN A 1 171 ? 28.849 -1.526 -35.145 1.00 83.62 171 GLN A C 1
ATOM 1345 O O . GLN A 1 171 ? 29.642 -0.936 -34.415 1.00 83.62 171 GLN A O 1
ATOM 1350 N N . VAL A 1 172 ? 27.612 -1.832 -34.748 1.00 83.44 172 VAL A N 1
ATOM 1351 C CA . VAL A 1 172 ? 27.096 -1.492 -33.413 1.00 83.44 172 VAL A CA 1
ATOM 1352 C C . VAL A 1 172 ? 27.835 -2.246 -32.316 1.00 83.44 172 VAL A C 1
ATOM 1354 O O . VAL A 1 172 ? 28.175 -1.653 -31.295 1.00 83.44 172 VAL A O 1
ATOM 1357 N N . GLU A 1 173 ? 28.097 -3.533 -32.522 1.00 80.94 173 GLU A N 1
ATOM 1358 C CA . GLU A 1 173 ? 28.901 -4.355 -31.620 1.00 80.94 173 GLU A CA 1
ATOM 1359 C C . GLU A 1 173 ? 30.318 -3.790 -31.530 1.00 80.94 173 GLU A C 1
ATOM 1361 O O . GLU A 1 173 ? 30.783 -3.524 -30.437 1.00 80.94 173 GLU A O 1
ATOM 1366 N N . GLN A 1 174 ? 30.970 -3.434 -32.638 1.00 73.81 174 GLN A N 1
ATOM 1367 C CA . GLN A 1 174 ? 32.323 -2.866 -32.610 1.00 73.81 174 GLN A CA 1
ATOM 1368 C C . GLN A 1 174 ? 32.415 -1.508 -31.891 1.00 73.81 174 GLN A C 1
ATOM 1370 O O . GLN A 1 174 ? 33.414 -1.232 -31.227 1.00 73.81 174 GLN A O 1
ATOM 1375 N N . VAL A 1 175 ? 31.390 -0.659 -32.006 1.00 66.38 175 VAL A N 1
ATOM 1376 C CA . VAL A 1 175 ? 31.328 0.642 -31.314 1.00 66.38 175 VAL A CA 1
ATOM 1377 C C . VAL A 1 175 ? 30.981 0.473 -29.829 1.00 66.38 175 VAL A C 1
ATOM 1379 O O . VAL A 1 175 ? 31.433 1.256 -28.990 1.00 66.38 175 VAL A O 1
ATOM 1382 N N . ARG A 1 176 ? 30.194 -0.551 -29.478 1.00 62.72 176 ARG A N 1
ATOM 1383 C CA . ARG A 1 176 ? 29.720 -0.796 -28.105 1.00 62.72 176 ARG A CA 1
ATOM 1384 C C . ARG A 1 176 ? 30.551 -1.822 -27.332 1.00 62.72 176 ARG A C 1
ATOM 1386 O O . ARG A 1 176 ? 30.462 -1.852 -26.103 1.00 62.72 176 ARG A O 1
ATOM 1393 N N . ASP A 1 177 ? 31.421 -2.568 -28.007 1.00 51.78 177 ASP A N 1
ATOM 1394 C CA . ASP A 1 177 ? 32.277 -3.598 -27.429 1.00 51.78 177 ASP A CA 1
ATOM 1395 C C . ASP A 1 177 ? 33.634 -3.037 -26.985 1.00 51.78 177 ASP A C 1
ATOM 1397 O O . ASP A 1 177 ? 34.709 -3.386 -27.465 1.00 51.78 177 ASP A O 1
ATOM 1401 N N . PHE A 1 178 ? 33.561 -2.243 -25.917 1.00 44.03 178 PHE A N 1
ATOM 1402 C CA . PHE A 1 178 ? 34.394 -2.494 -24.735 1.00 44.03 178 PHE A CA 1
ATOM 1403 C C . PHE A 1 178 ? 33.657 -3.441 -23.760 1.00 44.03 178 PHE A C 1
ATOM 1405 O O . PHE A 1 178 ? 33.813 -3.365 -22.542 1.00 44.03 178 PHE A O 1
ATOM 1412 N N . ILE A 1 179 ? 32.820 -4.338 -24.292 1.00 45.94 179 ILE A N 1
ATOM 1413 C CA . ILE A 1 179 ? 32.263 -5.496 -23.604 1.00 45.94 179 ILE A CA 1
ATOM 1414 C C . ILE A 1 179 ? 33.079 -6.688 -24.097 1.00 45.94 179 ILE A C 1
ATOM 1416 O O . ILE A 1 179 ? 33.023 -7.045 -25.271 1.00 45.94 179 ILE A O 1
ATOM 1420 N N . PRO A 1 180 ? 33.909 -7.283 -23.234 1.00 43.19 180 PRO A N 1
ATOM 1421 C CA . PRO A 1 180 ? 34.762 -8.370 -23.656 1.00 43.19 180 PRO A CA 1
ATOM 1422 C C . PRO A 1 180 ? 33.900 -9.588 -24.035 1.00 43.19 180 PRO A C 1
ATOM 1424 O O . PRO A 1 180 ? 33.006 -9.951 -23.260 1.00 43.19 180 PRO A O 1
ATOM 1427 N N . PRO A 1 181 ? 34.172 -10.257 -25.174 1.00 43.59 181 PRO A N 1
ATOM 1428 C CA . PRO A 1 181 ? 33.487 -11.488 -25.544 1.00 43.59 181 PRO A CA 1
ATOM 1429 C C . PRO A 1 181 ? 33.595 -12.504 -24.403 1.00 43.59 181 PRO A C 1
ATOM 1431 O O . PRO A 1 181 ? 34.575 -12.518 -23.653 1.00 43.59 181 PRO A O 1
ATOM 1434 N N . LEU A 1 182 ? 32.608 -13.397 -24.282 1.00 44.25 182 LEU A N 1
ATOM 1435 C CA . LEU A 1 182 ? 32.575 -14.488 -23.292 1.00 44.25 182 LEU A CA 1
ATOM 1436 C C . LEU A 1 182 ? 33.867 -15.347 -23.258 1.00 44.25 182 LEU A C 1
ATOM 1438 O O . LEU A 1 182 ? 34.099 -16.064 -22.285 1.00 44.25 182 LEU A O 1
ATOM 1442 N N . GLU A 1 183 ? 34.753 -15.221 -24.250 1.00 44.81 183 GLU A N 1
ATOM 1443 C CA . GLU A 1 183 ? 36.122 -15.755 -24.253 1.00 44.81 183 GLU A CA 1
ATOM 1444 C C . GLU A 1 183 ? 37.070 -15.154 -23.192 1.00 44.81 183 GLU A C 1
ATOM 1446 O O . GLU A 1 183 ? 37.974 -15.839 -22.710 1.00 44.81 183 GLU A O 1
ATOM 1451 N N . LEU A 1 184 ? 36.868 -13.917 -22.730 1.00 43.53 184 LEU A N 1
ATOM 1452 C CA . LEU A 1 184 ? 37.735 -13.294 -21.714 1.00 43.53 184 LEU A CA 1
ATOM 1453 C C . LEU A 1 184 ? 37.422 -13.741 -20.276 1.00 43.53 184 LEU A C 1
ATOM 1455 O O . LEU A 1 184 ? 38.236 -13.532 -19.370 1.00 43.53 184 LEU A O 1
ATOM 1459 N N . ARG A 1 185 ? 36.305 -14.451 -20.056 1.00 49.12 185 ARG A N 1
ATOM 1460 C CA . ARG A 1 185 ? 36.124 -15.237 -18.822 1.00 49.12 185 ARG A CA 1
ATOM 1461 C C . ARG A 1 185 ? 37.057 -16.452 -18.794 1.00 49.12 185 ARG A C 1
ATOM 1463 O O . ARG A 1 185 ? 37.537 -16.811 -17.722 1.00 49.12 185 ARG A O 1
ATOM 1470 N N . PHE A 1 186 ? 37.387 -17.040 -19.948 1.00 45.97 186 PHE A N 1
ATOM 1471 C CA . PHE A 1 186 ? 38.298 -18.186 -20.016 1.00 45.97 186 PHE A CA 1
ATOM 1472 C C . PHE A 1 186 ? 39.762 -17.794 -19.797 1.00 45.97 186 PHE A C 1
ATOM 1474 O O . PHE A 1 186 ? 40.482 -18.508 -19.097 1.00 45.97 186 PHE A O 1
ATOM 1481 N N . LEU A 1 187 ? 40.202 -16.647 -20.319 1.00 47.97 187 LEU A N 1
ATOM 1482 C CA . LEU A 1 187 ? 41.590 -16.195 -20.164 1.00 47.97 187 LEU A CA 1
ATOM 1483 C C . LEU A 1 187 ? 41.925 -15.791 -18.720 1.00 47.97 187 LEU A C 1
ATOM 1485 O O . LEU A 1 187 ? 42.976 -16.190 -18.226 1.00 47.97 187 LEU A O 1
ATOM 1489 N N . ASN A 1 188 ? 41.011 -15.119 -18.008 1.00 46.50 188 ASN A N 1
ATOM 1490 C CA . ASN A 1 188 ? 41.187 -14.802 -16.582 1.00 46.50 188 ASN A CA 1
ATOM 1491 C C . ASN A 1 188 ? 41.158 -16.049 -15.678 1.00 46.50 188 ASN A C 1
ATOM 1493 O O . ASN A 1 188 ? 41.863 -16.114 -14.668 1.00 46.50 188 ASN A O 1
ATOM 1497 N N . TYR A 1 189 ? 40.398 -17.079 -16.064 1.00 46.88 189 TYR A N 1
ATOM 1498 C CA . TYR A 1 189 ? 40.391 -18.372 -15.377 1.00 46.88 189 TYR A CA 1
ATOM 1499 C C . TYR A 1 189 ? 41.730 -19.118 -15.553 1.00 46.88 189 TYR A C 1
ATOM 1501 O O . TYR A 1 189 ? 42.242 -19.720 -14.609 1.00 46.88 189 TYR A O 1
ATOM 1509 N N . PHE A 1 190 ? 42.361 -19.025 -16.731 1.00 48.88 190 PHE A N 1
ATOM 1510 C CA . PHE A 1 190 ? 43.667 -19.643 -17.001 1.00 48.88 190 PHE A CA 1
ATOM 1511 C C . PHE A 1 190 ? 44.834 -18.969 -16.262 1.00 48.88 190 PHE A C 1
ATOM 1513 O O . PHE A 1 190 ? 45.733 -19.668 -15.779 1.00 48.88 190 PHE A O 1
ATOM 1520 N N . THR A 1 191 ? 44.829 -17.640 -16.118 1.00 52.44 191 THR A N 1
ATOM 1521 C CA . THR A 1 191 ? 45.813 -16.925 -15.283 1.00 52.44 191 THR A CA 1
ATOM 1522 C C . THR A 1 191 ? 45.625 -17.224 -13.798 1.00 52.44 191 THR A C 1
ATOM 1524 O O . THR A 1 191 ? 46.622 -17.378 -13.090 1.00 52.44 191 THR A O 1
ATOM 1527 N N . ALA A 1 192 ? 44.382 -17.402 -13.333 1.00 50.62 192 ALA A N 1
ATOM 1528 C CA . ALA A 1 192 ? 44.096 -17.827 -11.964 1.00 50.62 192 ALA A CA 1
ATOM 1529 C C . ALA A 1 192 ? 44.630 -19.244 -11.678 1.00 50.62 192 ALA A C 1
ATOM 1531 O O . ALA A 1 192 ? 45.338 -19.428 -10.691 1.00 50.62 192 ALA A O 1
ATOM 1532 N N . ILE A 1 193 ? 44.427 -20.219 -12.578 1.00 51.84 193 ILE A N 1
ATOM 1533 C CA . ILE A 1 193 ? 44.937 -21.601 -12.426 1.00 51.84 193 ILE A CA 1
ATOM 1534 C C . ILE A 1 193 ? 46.471 -21.659 -12.323 1.00 51.84 193 ILE A C 1
ATOM 1536 O O . ILE A 1 193 ? 47.023 -22.536 -11.655 1.00 51.84 193 ILE A O 1
ATOM 1540 N N . ARG A 1 194 ? 47.187 -20.722 -12.955 1.00 51.59 194 ARG A N 1
ATOM 1541 C CA . ARG A 1 194 ? 48.657 -20.671 -12.922 1.00 51.59 194 ARG A CA 1
ATOM 1542 C C . ARG A 1 194 ? 49.219 -20.231 -11.559 1.00 51.59 194 ARG A C 1
ATOM 1544 O O . ARG A 1 194 ? 50.399 -20.468 -11.318 1.00 51.59 194 ARG A O 1
ATOM 1551 N N . LYS A 1 195 ? 48.388 -19.645 -10.684 1.00 54.62 195 LYS A N 1
ATOM 1552 C CA . LYS A 1 195 ? 48.726 -19.252 -9.301 1.00 54.62 195 LYS A CA 1
ATOM 1553 C C . LYS A 1 195 ? 48.307 -20.274 -8.233 1.00 54.62 195 LYS A C 1
ATOM 1555 O O . LYS A 1 195 ? 48.603 -20.051 -7.063 1.00 54.62 195 LYS A O 1
ATOM 1560 N N . LEU A 1 196 ? 47.655 -21.385 -8.593 1.00 50.88 196 LEU A N 1
ATOM 1561 C CA . LEU A 1 196 ? 47.354 -22.446 -7.628 1.00 50.88 196 LEU A CA 1
ATOM 1562 C C . LEU A 1 196 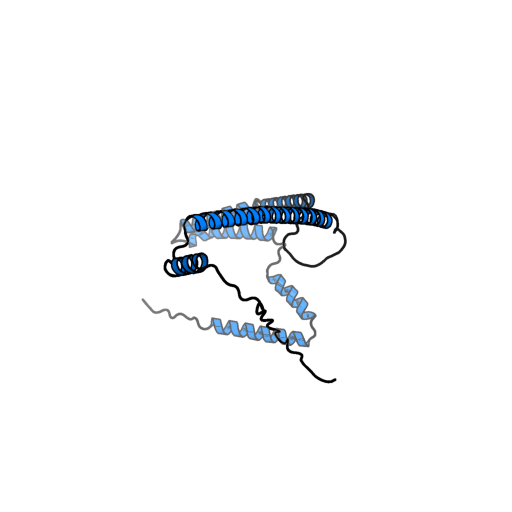? 48.563 -23.377 -7.415 1.00 50.88 196 LEU A C 1
ATOM 1564 O O . LEU A 1 196 ? 49.274 -23.685 -8.377 1.00 50.88 196 LEU A O 1
ATOM 1568 N N . PRO A 1 197 ? 48.782 -23.872 -6.181 1.00 55.56 197 PRO A N 1
ATOM 1569 C CA . PRO A 1 197 ? 49.820 -24.855 -5.896 1.00 55.56 197 PRO A CA 1
ATOM 1570 C C . PRO A 1 197 ? 49.635 -26.102 -6.775 1.00 55.56 197 PRO A C 1
ATOM 1572 O O . PRO A 1 197 ? 48.514 -26.542 -7.044 1.00 55.56 197 PRO A O 1
ATOM 1575 N N . THR A 1 198 ? 50.755 -26.663 -7.233 1.00 55.50 198 THR A N 1
ATOM 1576 C CA . THR A 1 198 ? 50.876 -27.703 -8.278 1.00 55.50 198 THR A CA 1
ATOM 1577 C C . THR A 1 198 ? 49.948 -28.911 -8.110 1.00 55.50 198 THR A C 1
ATOM 1579 O O . THR A 1 198 ? 49.550 -29.506 -9.108 1.00 55.50 198 THR A O 1
ATOM 1582 N N . VAL A 1 199 ? 49.534 -29.231 -6.883 1.00 54.72 199 VAL 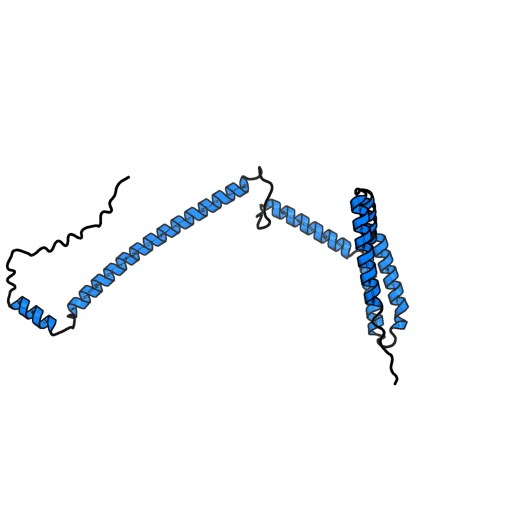A N 1
ATOM 1583 C CA . VAL A 1 199 ? 48.634 -30.349 -6.549 1.00 54.72 199 VAL A CA 1
ATOM 1584 C C . VAL A 1 199 ? 47.178 -30.115 -6.994 1.00 54.72 199 VAL A C 1
ATOM 1586 O O . VAL A 1 199 ? 46.468 -31.065 -7.319 1.00 54.72 199 VAL A O 1
ATOM 1589 N N . VAL A 1 200 ? 46.711 -28.862 -7.055 1.00 54.81 200 VAL A N 1
ATOM 1590 C CA . VAL A 1 200 ? 45.327 -28.541 -7.467 1.00 54.81 200 VAL A CA 1
ATOM 1591 C C . VAL A 1 200 ? 45.205 -28.472 -8.994 1.00 54.81 200 VAL A C 1
ATOM 1593 O O . VAL A 1 200 ? 44.168 -28.809 -9.567 1.00 54.81 200 VAL A O 1
ATOM 1596 N N . ARG A 1 201 ? 46.301 -28.122 -9.676 1.00 54.03 201 ARG A N 1
ATOM 1597 C CA . ARG A 1 201 ? 46.364 -27.978 -11.136 1.00 54.03 201 ARG A CA 1
ATOM 1598 C C . ARG A 1 201 ? 46.149 -29.300 -11.878 1.00 54.03 201 ARG A C 1
ATOM 1600 O O . ARG A 1 201 ? 45.486 -29.304 -12.910 1.00 54.03 201 ARG A O 1
ATOM 1607 N N . THR A 1 202 ? 46.647 -30.412 -11.339 1.00 53.25 202 THR A N 1
ATOM 1608 C CA . THR A 1 202 ? 46.460 -31.763 -11.901 1.00 53.25 202 THR A CA 1
ATOM 1609 C C . THR A 1 202 ? 45.048 -32.306 -11.699 1.00 53.25 202 THR A C 1
ATOM 1611 O O . THR A 1 202 ? 44.547 -33.027 -12.556 1.00 53.25 202 THR A O 1
ATOM 1614 N N . ARG A 1 203 ? 44.355 -31.940 -10.614 1.00 55.16 203 ARG A N 1
ATOM 1615 C CA . ARG A 1 203 ? 42.966 -32.383 -10.394 1.00 55.16 203 ARG A CA 1
ATOM 1616 C C . ARG A 1 203 ? 41.981 -31.696 -11.345 1.00 55.16 203 ARG A C 1
ATOM 1618 O O . ARG A 1 203 ? 41.085 -32.352 -11.866 1.00 55.16 203 ARG A O 1
ATOM 1625 N N . VAL A 1 204 ? 42.180 -30.410 -11.638 1.00 56.69 204 VAL A N 1
ATOM 1626 C CA . VAL A 1 204 ? 41.309 -29.645 -12.553 1.00 56.69 204 VAL A CA 1
ATOM 1627 C C . VAL A 1 204 ? 41.471 -30.089 -14.015 1.00 56.69 204 VAL A C 1
ATOM 1629 O O . VAL A 1 204 ? 40.487 -30.132 -14.754 1.00 56.69 204 VAL A O 1
ATOM 1632 N N . THR A 1 205 ? 42.675 -30.486 -14.447 1.00 58.28 205 THR A N 1
ATOM 1633 C CA . THR A 1 205 ? 42.891 -31.011 -15.809 1.00 58.28 205 THR A CA 1
ATOM 1634 C C . THR A 1 205 ? 42.287 -32.402 -16.015 1.00 58.28 205 THR A C 1
ATOM 1636 O O . THR A 1 205 ? 41.744 -32.660 -17.088 1.00 58.28 205 THR A O 1
ATOM 1639 N N . ILE A 1 206 ? 42.300 -33.269 -14.995 1.00 58.31 206 ILE A N 1
ATOM 1640 C CA . ILE A 1 206 ? 41.679 -34.606 -15.062 1.00 58.31 206 ILE A CA 1
ATOM 1641 C C . ILE A 1 206 ? 40.153 -34.498 -15.205 1.00 58.31 206 ILE A C 1
ATOM 1643 O O . ILE A 1 206 ? 39.569 -35.151 -16.069 1.00 58.31 206 ILE A O 1
ATOM 1647 N N . VAL A 1 207 ? 39.507 -33.624 -14.425 1.00 58.03 207 VAL A N 1
ATOM 1648 C CA . VAL A 1 207 ? 38.048 -33.412 -14.500 1.00 58.03 207 VAL A CA 1
ATOM 1649 C C . VAL A 1 207 ? 37.639 -32.838 -15.863 1.00 58.03 207 VAL A C 1
ATOM 1651 O O . VAL A 1 207 ? 36.639 -33.258 -16.442 1.00 58.03 207 VAL A O 1
ATOM 1654 N N . ARG A 1 208 ? 38.447 -31.936 -16.434 1.00 57.78 208 ARG A N 1
ATOM 1655 C CA . ARG A 1 208 ? 38.192 -31.359 -17.762 1.00 57.78 208 ARG A CA 1
ATOM 1656 C C . ARG A 1 208 ? 38.354 -32.384 -18.897 1.00 57.78 208 ARG A C 1
ATOM 1658 O O . ARG A 1 208 ? 37.589 -32.338 -19.856 1.00 57.78 208 ARG A O 1
ATOM 1665 N N . GLY A 1 209 ? 39.291 -33.327 -18.769 1.00 57.84 209 GLY A N 1
ATOM 1666 C CA . GLY A 1 209 ? 39.431 -34.457 -19.696 1.00 57.84 209 GLY A CA 1
ATOM 1667 C C . GLY A 1 209 ? 38.229 -35.408 -19.657 1.00 57.84 209 GLY A C 1
ATOM 1668 O O . GLY A 1 209 ? 37.728 -35.802 -20.707 1.00 57.84 209 GLY A O 1
ATOM 1669 N N . TYR A 1 210 ? 37.707 -35.701 -18.462 1.00 54.91 210 TYR A N 1
ATOM 1670 C CA . TYR A 1 210 ? 36.524 -36.552 -18.287 1.00 54.91 210 TYR A CA 1
ATOM 1671 C C . TYR A 1 210 ? 35.257 -35.920 -18.882 1.00 54.91 210 TYR A C 1
ATOM 1673 O O . TYR A 1 210 ? 34.516 -36.583 -19.603 1.00 54.91 210 TYR A O 1
ATOM 1681 N N . ILE A 1 211 ? 35.039 -34.620 -18.655 1.00 58.19 211 ILE A N 1
ATOM 1682 C CA . ILE A 1 211 ? 33.879 -33.896 -19.201 1.00 58.19 211 ILE A CA 1
ATOM 1683 C C . ILE A 1 211 ? 33.940 -33.817 -20.736 1.00 58.19 211 ILE A C 1
ATOM 1685 O O . ILE A 1 211 ? 32.916 -33.987 -21.390 1.00 58.19 211 ILE A O 1
ATOM 1689 N N . SER A 1 212 ? 35.129 -33.623 -21.321 1.00 54.62 212 SER A N 1
ATOM 1690 C CA . SER A 1 212 ? 35.297 -33.597 -22.783 1.00 54.62 212 SER A CA 1
ATOM 1691 C C . SER A 1 212 ? 35.137 -34.975 -23.437 1.00 54.62 212 SER A C 1
ATOM 1693 O O . SER A 1 212 ? 34.712 -35.055 -24.587 1.00 54.62 212 SER A O 1
ATOM 1695 N N . ALA A 1 213 ? 35.475 -36.059 -22.734 1.00 57.00 213 ALA A N 1
ATOM 1696 C CA . ALA A 1 213 ? 35.249 -37.417 -23.224 1.00 57.00 213 ALA A CA 1
ATOM 1697 C C . ALA A 1 213 ? 33.755 -37.789 -23.198 1.00 57.00 213 ALA A C 1
ATOM 1699 O O . ALA A 1 213 ? 33.262 -38.411 -24.135 1.00 57.00 213 ALA A O 1
ATOM 1700 N N . ILE A 1 214 ? 33.014 -37.350 -22.174 1.00 58.19 214 ILE A N 1
ATOM 1701 C CA . ILE A 1 214 ? 31.570 -37.607 -22.047 1.00 58.19 214 ILE A CA 1
ATOM 1702 C C . ILE A 1 214 ? 30.770 -36.913 -23.165 1.00 58.19 214 ILE A C 1
ATOM 1704 O O . ILE A 1 214 ? 29.853 -37.513 -23.725 1.00 58.19 214 ILE A O 1
ATOM 1708 N N . THR A 1 215 ? 31.132 -35.687 -23.560 1.00 54.94 215 THR A N 1
ATOM 1709 C CA . THR A 1 215 ? 30.451 -34.977 -24.661 1.00 54.94 215 THR A CA 1
ATOM 1710 C C . THR A 1 215 ? 30.750 -35.551 -26.048 1.00 54.94 215 THR A C 1
ATOM 1712 O O . THR A 1 215 ? 29.889 -35.471 -26.921 1.00 54.94 215 THR A O 1
ATOM 1715 N N . LEU A 1 216 ? 31.915 -36.174 -26.257 1.00 54.03 216 LEU A N 1
ATOM 1716 C CA . LEU A 1 216 ? 32.266 -36.834 -27.524 1.00 54.03 216 LEU A CA 1
ATOM 1717 C C . LEU A 1 216 ? 31.564 -38.187 -27.725 1.00 54.03 216 LEU A C 1
ATOM 1719 O O . LEU A 1 216 ? 31.326 -38.581 -28.862 1.00 54.03 216 LEU A O 1
ATOM 1723 N N . VAL A 1 217 ? 31.189 -38.883 -26.647 1.00 56.19 217 VAL A N 1
ATOM 1724 C CA . VAL A 1 217 ? 30.427 -40.144 -26.746 1.00 56.19 217 VAL A CA 1
ATOM 1725 C C . VAL A 1 217 ? 28.949 -39.885 -27.077 1.00 56.19 217 VAL A C 1
ATOM 1727 O O . VAL A 1 217 ? 28.353 -40.644 -27.833 1.00 56.19 217 VAL A O 1
ATOM 1730 N N . SER A 1 218 ? 28.360 -38.779 -26.604 1.00 49.50 218 SER A N 1
ATOM 1731 C CA . SER A 1 218 ? 26.951 -38.441 -26.893 1.00 49.50 218 SER A CA 1
ATOM 1732 C C . SER A 1 218 ? 26.671 -37.999 -28.338 1.00 49.50 218 SER A C 1
ATOM 1734 O O . SER A 1 218 ? 25.526 -38.061 -28.778 1.00 49.50 218 SER A O 1
ATOM 1736 N N . THR A 1 219 ? 27.670 -37.557 -29.106 1.00 52.28 219 THR A N 1
ATOM 1737 C CA . THR A 1 219 ? 27.452 -37.054 -30.478 1.00 52.28 219 THR A CA 1
ATOM 1738 C C . THR A 1 219 ? 27.538 -38.130 -31.562 1.00 52.28 219 THR A C 1
ATOM 1740 O O . THR A 1 219 ? 27.215 -37.847 -32.715 1.00 52.28 219 THR A O 1
ATOM 1743 N N . HIS A 1 220 ? 27.918 -39.368 -31.226 1.00 47.69 220 HIS A N 1
ATOM 1744 C CA . HIS A 1 220 ? 28.130 -40.429 -32.218 1.00 47.69 220 HIS A CA 1
ATOM 1745 C C . HIS A 1 220 ? 26.926 -41.380 -32.418 1.00 47.69 220 HIS A C 1
ATOM 1747 O O . HIS A 1 220 ? 27.002 -42.289 -33.247 1.00 47.69 220 HIS A O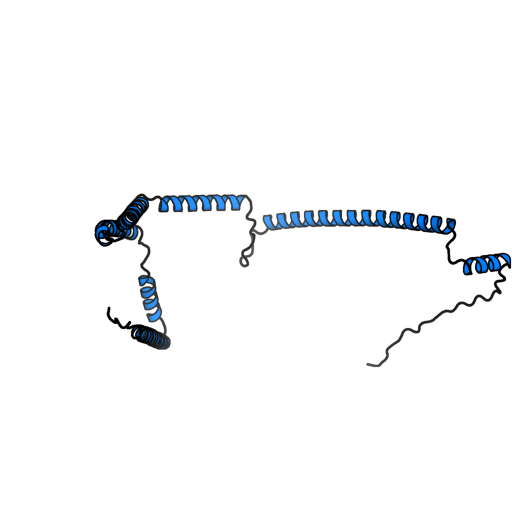 1
ATOM 1753 N N . GLU A 1 221 ? 25.798 -41.158 -31.728 1.00 49.59 221 GLU A N 1
ATOM 1754 C CA . GLU A 1 221 ? 24.640 -42.075 -31.713 1.00 49.59 221 GLU A CA 1
ATOM 1755 C C . GLU A 1 221 ? 23.322 -41.457 -32.221 1.00 49.59 221 GLU A C 1
ATOM 1757 O O . GLU A 1 221 ? 22.231 -41.846 -31.818 1.00 49.59 221 GLU A O 1
ATOM 1762 N N . VAL A 1 222 ? 23.391 -40.507 -33.161 1.00 45.94 222 VAL A N 1
ATOM 1763 C CA . VAL A 1 222 ? 22.202 -40.053 -33.911 1.00 45.94 222 VAL A CA 1
ATOM 1764 C C . VAL A 1 222 ? 22.517 -40.004 -35.406 1.00 45.94 222 VAL A C 1
ATOM 1766 O O . VAL A 1 222 ? 22.746 -38.953 -35.999 1.00 45.94 222 VAL A O 1
ATOM 1769 N N . ARG A 1 223 ? 22.541 -41.184 -36.035 1.00 45.19 223 ARG A N 1
ATOM 1770 C CA . ARG A 1 223 ? 22.546 -41.352 -37.494 1.00 45.19 223 ARG A CA 1
ATOM 1771 C C . ARG A 1 223 ? 21.127 -41.762 -37.925 1.00 45.19 223 ARG A C 1
ATOM 1773 O O . ARG A 1 223 ? 20.785 -42.932 -37.767 1.00 45.19 223 ARG A O 1
ATOM 1780 N N . PRO A 1 224 ? 20.273 -40.866 -38.457 1.00 42.84 224 PRO A N 1
ATOM 1781 C CA . PRO A 1 224 ? 18.982 -41.286 -38.981 1.00 42.84 224 PRO A CA 1
ATOM 1782 C C . PRO A 1 224 ? 19.155 -41.944 -40.356 1.00 42.84 224 PRO A C 1
ATOM 1784 O O . PRO A 1 224 ? 19.659 -41.353 -41.312 1.00 42.84 224 PRO A O 1
ATOM 1787 N N . HIS A 1 225 ? 18.724 -43.201 -40.429 1.00 42.84 225 HIS A N 1
ATOM 1788 C CA . HIS A 1 225 ? 18.539 -43.980 -41.648 1.00 42.84 225 HIS A CA 1
ATOM 1789 C C . HIS A 1 225 ? 17.599 -43.244 -42.619 1.00 42.84 225 HIS A C 1
ATOM 1791 O O . HIS A 1 225 ? 16.406 -43.105 -42.354 1.00 42.84 225 HIS A O 1
ATOM 1797 N N . ARG A 1 226 ? 18.114 -42.828 -43.780 1.00 43.06 226 ARG A N 1
ATOM 1798 C CA . ARG A 1 226 ? 17.300 -42.396 -44.925 1.00 43.06 226 ARG A CA 1
ATOM 1799 C C . ARG A 1 226 ? 16.844 -43.655 -45.678 1.00 43.06 226 ARG A C 1
ATOM 1801 O O . ARG A 1 226 ? 17.659 -44.308 -46.324 1.00 43.06 226 ARG A O 1
ATOM 1808 N N . LYS A 1 227 ? 15.567 -44.032 -45.545 1.00 48.44 227 LYS A N 1
ATOM 1809 C CA . LYS A 1 227 ? 14.892 -45.005 -46.423 1.00 48.44 227 LYS A CA 1
ATOM 1810 C C . LYS A 1 227 ? 14.103 -44.251 -47.500 1.00 48.44 227 LYS A C 1
ATOM 1812 O O . LYS A 1 227 ? 13.513 -43.215 -47.216 1.00 48.44 227 LYS A O 1
ATOM 1817 N N . HIS A 1 228 ? 14.159 -44.805 -48.709 1.00 41.56 228 HIS A N 1
ATOM 1818 C CA . HIS A 1 228 ? 13.385 -44.495 -49.913 1.00 41.56 228 HIS A CA 1
ATOM 1819 C C . HIS A 1 228 ? 11.913 -44.132 -49.657 1.00 41.56 228 HIS A C 1
ATOM 1821 O O . HIS A 1 228 ? 11.231 -44.868 -48.945 1.00 41.56 228 HIS A O 1
ATOM 1827 N N . SER A 1 229 ? 11.401 -43.103 -50.337 1.00 41.50 229 SER A N 1
ATOM 1828 C CA . SER A 1 229 ? 10.571 -43.237 -51.547 1.00 41.50 229 SER A CA 1
ATOM 1829 C C . SER A 1 229 ? 10.320 -41.875 -52.185 1.00 41.50 229 SER A C 1
ATOM 1831 O O . SER A 1 229 ? 10.457 -40.861 -51.468 1.00 41.50 229 SER A O 1
#

pLDDT: mean 73.0, std 18.97, range [36.97, 98.31]

Sequence (229 aa):
MGASQSSPQQDEKVFVPDTSLHFSEDVVNQLVDHQTSPEIPHERQLTIDAHIRQRIQTELSRLQTEEERVREEIERALEKENLDRERGMAGEESASEEAGPAGSVKSSAALMGDLEELRGKIEKYHARQNSEELSTVRAKGEEVVSCYKSHPTTTLDCWKAVEEFKTSVAQVEQVRDFIPPLELRFLNYFTAIRKLPTVVRTRVTIVRGYISAITLVSTHEVRPHRKHS

InterPro domains:
  IPR012471 Protein of unknown function DUF1690 [PF07956] (15-169)

Radius of gyration: 47.17 Å; chains: 1; bounding box: 102×59×118 Å